Protein AF-A0A523P9P9-F1 (afdb_monomer_lite)

Foldseek 3Di:
DPDDDDPDDDDPVCVVVCCLVPCLQVVPDPQKEFADPVLLVVLLPDDPVRQQLFWGIWGQDPVQQWIWTATSNRDTFIDHVVVQDADPFDDFQRSPWYADDSRQWTHRDPDIDGSLVRCCVGPPVSVVVVVVVVVVQCAFLLNLLVVLCVVVVHDLVLQPPDDSVNSNCSNNCVDVDDPPVSQVSSCVSSVHHSVRSNVD

Structure (mmCIF, N/CA/C/O backbone):
data_AF-A0A523P9P9-F1
#
_entry.id   AF-A0A523P9P9-F1
#
loop_
_atom_site.group_PDB
_atom_site.id
_atom_site.type_symbol
_atom_site.label_atom_id
_atom_site.label_alt_id
_atom_site.label_comp_id
_atom_site.label_asym_id
_atom_site.label_entity_id
_atom_site.label_seq_id
_atom_site.pdbx_PDB_ins_code
_atom_site.Cartn_x
_atom_site.Cartn_y
_atom_site.Cartn_z
_atom_site.occupancy
_atom_site.B_iso_or_equiv
_atom_site.auth_seq_id
_atom_site.auth_comp_id
_atom_site.auth_asym_id
_atom_site.auth_atom_id
_atom_site.pdbx_PDB_model_num
ATOM 1 N N . MET A 1 1 ? 20.914 0.374 -22.377 1.00 45.56 1 MET A N 1
ATOM 2 C CA . MET A 1 1 ? 21.433 1.727 -22.081 1.00 45.56 1 MET A CA 1
ATOM 3 C C . MET A 1 1 ? 21.385 2.615 -23.321 1.00 45.56 1 MET A C 1
ATOM 5 O O . MET A 1 1 ? 22.404 2.854 -23.951 1.00 45.56 1 MET A O 1
ATOM 9 N N . GLY A 1 2 ? 20.200 3.083 -23.708 1.00 40.66 2 GLY A N 1
ATOM 10 C CA . GLY A 1 2 ? 20.058 4.107 -24.745 1.00 40.66 2 GLY A CA 1
ATOM 11 C C . GLY A 1 2 ? 19.194 5.221 -24.181 1.00 40.66 2 GLY A C 1
ATOM 12 O O . GLY A 1 2 ? 17.978 5.105 -24.239 1.00 40.66 2 GLY A O 1
ATOM 13 N N . GLY A 1 3 ? 19.800 6.229 -23.546 1.00 54.38 3 GLY A N 1
ATOM 14 C CA . GLY A 1 3 ? 19.044 7.374 -23.018 1.00 54.38 3 GLY A CA 1
ATOM 15 C C . GLY A 1 3 ? 19.618 8.073 -21.785 1.00 54.38 3 GLY A C 1
ATOM 16 O O . GLY A 1 3 ? 19.181 9.176 -21.479 1.00 54.38 3 GLY A O 1
ATOM 17 N N . LEU A 1 4 ? 20.599 7.489 -21.089 1.00 60.94 4 LEU A N 1
ATOM 18 C CA . LEU A 1 4 ? 21.290 8.183 -19.999 1.00 60.94 4 LEU A CA 1
ATOM 19 C C . LEU A 1 4 ? 22.322 9.155 -20.575 1.00 60.94 4 LEU A C 1
ATOM 21 O O . LEU A 1 4 ? 23.306 8.736 -21.184 1.00 60.94 4 LEU A O 1
ATOM 25 N N . LEU A 1 5 ? 22.083 10.453 -20.386 1.00 63.91 5 LEU A N 1
ATOM 26 C CA . LEU A 1 5 ? 23.050 11.498 -20.696 1.00 63.91 5 LEU A CA 1
ATOM 27 C C . LEU A 1 5 ? 23.945 11.714 -19.473 1.00 63.91 5 LEU A C 1
ATOM 29 O O . LEU A 1 5 ? 23.524 12.304 -18.480 1.00 63.91 5 LEU A O 1
ATOM 33 N N . LEU A 1 6 ? 25.179 11.222 -19.545 1.00 67.38 6 LEU A N 1
ATOM 34 C CA . LEU A 1 6 ? 26.210 11.540 -18.563 1.00 67.38 6 LEU A CA 1
ATOM 35 C C . LEU A 1 6 ? 26.810 12.904 -18.919 1.00 67.38 6 LEU A C 1
ATOM 37 O O . LEU A 1 6 ? 27.368 13.072 -20.002 1.00 67.38 6 LEU A O 1
ATOM 41 N N . LEU A 1 7 ? 26.672 13.881 -18.017 1.00 75.19 7 LEU A N 1
ATOM 42 C CA . LEU A 1 7 ? 27.249 15.221 -18.193 1.00 75.19 7 LEU A CA 1
ATOM 43 C C . LEU A 1 7 ? 28.783 15.201 -18.117 1.00 75.19 7 LEU A C 1
ATOM 45 O O . LEU A 1 7 ? 29.442 16.019 -18.750 1.00 75.19 7 LEU A O 1
ATOM 49 N N . GLU A 1 8 ? 29.339 14.240 -17.378 1.00 75.00 8 GLU A N 1
ATOM 50 C CA . GLU A 1 8 ? 30.772 13.991 -17.254 1.00 75.00 8 GLU A CA 1
ATOM 51 C C . GLU A 1 8 ? 31.042 12.482 -17.258 1.00 75.00 8 GLU A C 1
ATOM 53 O O . GLU A 1 8 ? 30.203 11.686 -16.830 1.00 75.00 8 GLU A O 1
ATOM 58 N N . ALA A 1 9 ? 32.225 12.079 -17.731 1.00 75.19 9 ALA A N 1
ATOM 59 C CA . ALA A 1 9 ? 32.638 10.681 -17.697 1.00 75.19 9 ALA A CA 1
ATOM 60 C C . ALA A 1 9 ? 32.771 10.198 -16.244 1.00 75.19 9 ALA A C 1
ATOM 62 O O . ALA A 1 9 ? 33.520 10.765 -15.445 1.00 75.19 9 ALA A O 1
ATOM 63 N N . THR A 1 10 ? 32.054 9.131 -15.900 1.00 74.31 10 THR A N 1
ATOM 64 C CA . THR A 1 10 ? 32.086 8.538 -14.564 1.00 74.31 10 THR A CA 1
ATOM 65 C C . THR A 1 10 ? 33.366 7.726 -14.376 1.00 74.31 10 THR A C 1
ATOM 67 O O . THR A 1 10 ? 33.881 7.087 -15.297 1.00 74.31 10 THR A O 1
ATOM 70 N N . LYS A 1 11 ? 33.921 7.736 -13.158 1.00 81.50 11 LYS A N 1
ATOM 71 C CA . LYS A 1 11 ? 35.006 6.807 -12.812 1.00 81.50 11 LYS A CA 1
ATOM 72 C C . LYS A 1 11 ? 34.443 5.379 -12.827 1.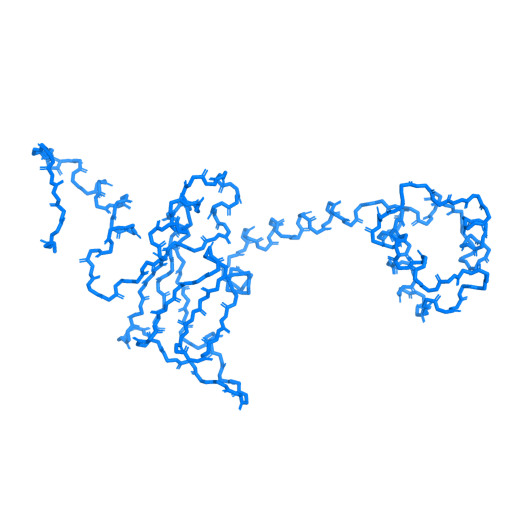00 81.50 11 LYS A C 1
ATOM 74 O O . LYS A 1 11 ? 33.364 5.181 -12.266 1.00 81.50 11 LYS A O 1
ATOM 79 N N . PRO A 1 12 ? 35.181 4.370 -13.328 1.00 78.50 12 PRO A N 1
ATOM 80 C CA . PRO A 1 12 ? 34.708 2.981 -13.346 1.00 78.50 12 PRO A CA 1
ATOM 81 C C . PRO A 1 12 ? 34.291 2.438 -11.971 1.00 78.50 12 PRO A C 1
ATOM 83 O O . PRO A 1 12 ? 33.429 1.576 -11.879 1.00 78.50 12 PRO A O 1
ATOM 86 N N . SER A 1 13 ? 34.872 2.961 -10.888 1.00 81.56 13 SER A N 1
ATOM 87 C CA . SER A 1 13 ? 34.517 2.588 -9.514 1.00 81.56 13 SER A CA 1
ATOM 88 C C . SER A 1 13 ? 33.178 3.155 -9.028 1.00 81.56 13 SER A C 1
ATOM 90 O O . SER A 1 13 ? 32.632 2.661 -8.048 1.00 81.56 13 SER A O 1
ATOM 92 N N . VAL A 1 14 ? 32.668 4.204 -9.675 1.00 79.88 14 VAL A N 1
ATOM 93 C CA . VAL A 1 14 ? 31.431 4.909 -9.301 1.00 79.88 14 VAL A CA 1
ATOM 94 C C . VAL A 1 14 ? 30.256 4.451 -10.167 1.00 79.88 14 VAL A C 1
ATOM 96 O O . VAL A 1 14 ? 29.111 4.523 -9.733 1.00 79.88 14 VAL A O 1
ATOM 99 N N . ASP A 1 15 ? 30.535 3.922 -11.358 1.00 76.50 15 ASP A N 1
ATOM 100 C CA . ASP A 1 15 ? 29.523 3.480 -12.318 1.00 76.50 15 ASP A CA 1
ATOM 101 C C . ASP A 1 15 ? 28.521 2.461 -11.730 1.00 76.50 15 ASP A C 1
ATOM 103 O O . ASP A 1 15 ? 27.320 2.718 -11.803 1.00 76.50 15 ASP A O 1
ATOM 107 N N . PRO A 1 16 ? 28.940 1.388 -11.020 1.00 78.81 16 PRO A N 1
ATOM 108 C CA . PRO A 1 16 ? 27.995 0.435 -10.425 1.00 78.81 16 PRO A CA 1
ATOM 109 C C . PRO A 1 16 ? 27.082 1.062 -9.365 1.00 78.81 16 PRO A C 1
ATOM 111 O O . PRO A 1 16 ? 25.933 0.653 -9.209 1.00 78.81 16 PRO A O 1
ATOM 114 N N . VAL A 1 17 ? 27.587 2.063 -8.636 1.00 78.56 17 VAL A N 1
ATOM 115 C CA . VAL A 1 17 ? 26.813 2.784 -7.617 1.00 78.56 17 VAL A CA 1
ATOM 116 C C . VAL A 1 17 ? 25.745 3.643 -8.285 1.00 78.56 17 VAL A C 1
ATOM 118 O O . VAL A 1 17 ? 24.603 3.653 -7.839 1.00 78.56 17 VAL A O 1
ATOM 121 N N . LEU A 1 18 ? 26.093 4.330 -9.374 1.00 73.44 18 LEU A N 1
ATOM 122 C CA . LEU A 1 18 ? 25.137 5.130 -10.135 1.00 73.44 18 LEU A CA 1
ATOM 123 C C . LEU A 1 18 ? 24.058 4.249 -10.770 1.00 73.44 18 LEU A C 1
ATOM 125 O O . LEU A 1 18 ? 22.884 4.583 -10.647 1.00 73.44 18 LEU A O 1
ATOM 129 N N . HIS A 1 19 ? 24.415 3.098 -11.346 1.00 74.06 19 HIS A N 1
ATOM 130 C CA . HIS A 1 19 ? 23.422 2.135 -11.849 1.00 74.06 19 HIS A CA 1
ATOM 131 C C . HIS A 1 19 ? 22.466 1.689 -10.743 1.00 74.06 19 HIS A C 1
ATOM 133 O O . HIS A 1 19 ? 21.254 1.783 -10.906 1.00 74.06 19 HIS A O 1
ATOM 139 N N . GLY A 1 20 ? 22.986 1.331 -9.565 1.00 69.38 20 GLY A N 1
ATOM 140 C CA . GLY A 1 20 ? 22.147 0.953 -8.424 1.00 69.38 20 GLY A CA 1
ATOM 141 C C . GLY A 1 20 ? 21.165 2.043 -7.969 1.00 69.38 20 GLY A C 1
ATOM 142 O O . GLY A 1 20 ? 20.075 1.723 -7.502 1.00 69.38 20 GLY A O 1
ATOM 143 N N . LEU A 1 21 ? 21.524 3.322 -8.118 1.00 71.00 21 LEU A N 1
ATOM 144 C CA . LEU A 1 21 ? 20.676 4.453 -7.726 1.00 71.00 21 LEU A CA 1
ATOM 145 C C . LEU A 1 21 ? 19.675 4.858 -8.813 1.00 71.00 21 LEU A C 1
ATOM 147 O O . LEU A 1 21 ? 18.549 5.240 -8.498 1.00 71.00 21 LEU A O 1
ATOM 151 N N . PHE A 1 22 ? 20.085 4.813 -10.081 1.00 73.38 22 PHE A N 1
ATOM 152 C CA . PHE A 1 22 ? 19.322 5.395 -11.183 1.00 73.38 22 PHE A CA 1
ATOM 153 C C . PHE A 1 22 ? 18.557 4.367 -12.010 1.00 73.38 22 PHE A C 1
ATOM 155 O O . PHE A 1 22 ? 17.501 4.719 -12.533 1.00 73.38 22 PHE A O 1
ATOM 162 N N . ASP A 1 23 ? 18.989 3.108 -12.089 1.00 73.25 23 ASP A N 1
ATOM 163 C CA . ASP A 1 23 ? 18.244 2.068 -12.813 1.00 73.25 23 ASP A CA 1
ATOM 164 C C . ASP A 1 23 ? 16.781 1.935 -12.355 1.00 73.25 23 ASP A C 1
ATOM 166 O O . ASP A 1 23 ? 15.907 1.851 -13.230 1.00 73.25 23 ASP A O 1
ATOM 170 N N . PRO A 1 24 ? 16.465 2.004 -11.041 1.00 69.06 24 PRO A N 1
ATOM 171 C CA . PRO A 1 24 ? 15.087 1.914 -10.556 1.00 69.06 24 PRO A CA 1
ATOM 172 C C . PRO A 1 24 ? 14.195 3.100 -10.959 1.00 69.06 24 PRO A C 1
ATOM 174 O O . PRO A 1 24 ? 12.974 2.981 -10.915 1.00 69.06 24 PRO A O 1
ATOM 177 N N . VAL A 1 25 ? 14.781 4.240 -11.345 1.00 67.50 25 VAL A N 1
ATOM 178 C CA . VAL A 1 25 ? 14.061 5.500 -11.639 1.00 67.50 25 VAL A CA 1
ATOM 179 C C . VAL A 1 25 ? 14.095 5.853 -13.120 1.00 67.50 25 VAL A C 1
ATOM 181 O O . VAL A 1 25 ? 13.176 6.467 -13.647 1.00 67.50 25 VAL A O 1
ATOM 184 N N . VAL A 1 26 ? 15.156 5.470 -13.818 1.00 68.69 26 VAL A N 1
ATOM 185 C CA . VAL A 1 26 ? 15.335 5.768 -15.239 1.00 68.69 26 VAL A CA 1
ATOM 186 C C . VAL A 1 26 ? 14.707 4.669 -16.089 1.00 68.69 26 VAL A C 1
ATOM 188 O O . VAL A 1 26 ? 14.253 4.938 -17.198 1.00 68.69 26 VAL A O 1
ATOM 191 N N . GLY A 1 27 ? 14.558 3.456 -15.547 1.00 63.06 27 GLY A N 1
ATOM 192 C CA . GLY A 1 27 ? 13.975 2.334 -16.271 1.00 63.06 27 GLY A CA 1
ATOM 193 C C . GLY A 1 27 ? 14.919 1.885 -17.379 1.00 63.06 27 GLY A C 1
ATOM 194 O O . GLY A 1 27 ? 14.652 2.077 -18.562 1.00 63.06 27 GLY A O 1
ATOM 195 N N . ALA A 1 28 ? 16.043 1.276 -16.993 1.00 63.19 28 ALA A N 1
ATOM 196 C CA . ALA A 1 28 ? 17.097 0.841 -17.917 1.00 63.19 28 ALA A CA 1
ATOM 197 C C . ALA A 1 28 ? 16.625 -0.165 -18.993 1.00 63.19 28 ALA A C 1
ATOM 199 O O . ALA A 1 28 ? 17.337 -0.413 -19.974 1.00 63.19 28 ALA A O 1
ATOM 200 N N . THR A 1 29 ? 15.420 -0.722 -18.830 1.00 67.81 29 THR A N 1
ATOM 201 C CA . THR A 1 29 ? 14.761 -1.634 -19.766 1.00 67.81 29 THR A CA 1
ATOM 202 C C . THR A 1 29 ? 13.440 -1.048 -20.266 1.00 67.81 29 THR A C 1
ATOM 204 O O . THR A 1 29 ? 12.702 -0.404 -19.527 1.00 67.81 29 THR A O 1
ATOM 207 N N . SER A 1 30 ? 13.086 -1.330 -21.522 1.00 70.56 30 SER A N 1
ATOM 208 C CA . SER A 1 30 ? 11.802 -0.918 -22.118 1.00 70.56 30 SER A CA 1
ATOM 209 C C . SER A 1 30 ? 10.571 -1.539 -21.435 1.00 70.56 30 SER A C 1
ATOM 211 O O . SER A 1 30 ? 9.444 -1.065 -21.617 1.00 70.56 30 SER A O 1
ATOM 213 N N . ALA A 1 31 ? 10.785 -2.601 -20.655 1.00 83.06 31 ALA A N 1
ATOM 214 C CA . ALA A 1 31 ? 9.770 -3.258 -19.843 1.00 83.06 31 ALA A CA 1
ATOM 215 C C . ALA A 1 31 ? 9.431 -2.476 -18.565 1.00 83.06 31 ALA A C 1
ATOM 217 O O . ALA A 1 31 ? 8.356 -2.685 -18.004 1.00 83.06 31 ALA A O 1
ATOM 218 N N . PHE A 1 32 ? 10.313 -1.575 -18.120 1.00 89.50 32 PHE A N 1
ATOM 219 C CA . PHE A 1 32 ? 10.072 -0.767 -16.936 1.00 89.50 32 PHE A CA 1
ATOM 220 C C . PHE A 1 32 ? 8.992 0.287 -17.206 1.00 89.50 32 PHE A C 1
ATOM 222 O O . PHE A 1 32 ? 8.975 0.955 -18.244 1.00 89.50 32 PHE A O 1
ATOM 229 N N . LYS A 1 33 ? 8.065 0.419 -16.264 1.00 93.38 33 LYS A N 1
ATOM 230 C CA . LYS A 1 33 ? 6.958 1.369 -16.271 1.00 93.38 33 LYS A CA 1
ATOM 231 C C . LYS A 1 33 ? 7.092 2.261 -15.053 1.00 93.38 33 LYS A C 1
ATOM 233 O O . LYS A 1 33 ? 7.209 1.771 -13.937 1.00 93.38 33 LYS A O 1
ATOM 238 N N . HIS A 1 34 ? 7.069 3.563 -15.291 1.00 92.44 34 HIS A N 1
ATOM 239 C CA . HIS A 1 34 ? 7.109 4.580 -14.247 1.00 92.44 34 HIS A CA 1
ATOM 240 C C . HIS A 1 34 ? 5.715 5.120 -13.982 1.00 92.44 34 HIS A C 1
ATOM 242 O O . HIS A 1 34 ? 4.842 5.061 -14.856 1.00 92.44 34 HIS A O 1
ATOM 248 N N . LEU A 1 35 ? 5.541 5.708 -12.803 1.00 93.94 35 LEU A N 1
ATOM 249 C CA . LEU A 1 35 ? 4.493 6.698 -12.602 1.00 93.94 35 LEU A CA 1
ATOM 250 C C . LEU A 1 35 ? 4.582 7.809 -13.663 1.00 93.94 35 LEU A C 1
ATOM 252 O O . LEU A 1 35 ? 5.677 8.126 -14.148 1.00 93.94 35 LEU A O 1
ATOM 256 N N . PRO A 1 36 ? 3.452 8.459 -13.992 1.00 91.81 36 PRO A N 1
ATOM 257 C CA . PRO A 1 36 ? 3.476 9.721 -14.715 1.00 91.81 36 PRO A CA 1
ATOM 258 C C . PRO A 1 36 ? 4.465 10.695 -14.069 1.00 91.81 36 PRO A C 1
ATOM 260 O O . PRO A 1 36 ? 4.546 10.797 -12.848 1.00 91.81 36 PRO A O 1
ATOM 263 N N . TYR A 1 37 ? 5.217 11.433 -14.887 1.00 89.25 37 TYR A N 1
ATOM 264 C CA . TYR A 1 37 ? 6.358 12.224 -14.410 1.00 89.25 37 TYR A CA 1
ATOM 265 C C . TYR A 1 37 ? 6.008 13.219 -13.293 1.00 89.25 37 TYR A C 1
ATOM 267 O O . TYR A 1 37 ? 6.799 13.430 -12.378 1.00 89.25 37 TYR A O 1
ATOM 275 N N . LYS A 1 38 ? 4.815 13.821 -13.355 1.00 89.69 38 LYS A N 1
ATOM 276 C CA . LYS A 1 38 ? 4.329 14.740 -12.322 1.00 89.69 38 LYS A CA 1
ATOM 277 C C . LYS A 1 38 ? 4.226 14.032 -10.966 1.00 89.69 38 LYS A C 1
ATOM 279 O O . LYS A 1 38 ? 4.858 14.457 -10.007 1.00 89.69 38 LYS A O 1
ATOM 284 N N . ASP A 1 39 ? 3.506 12.921 -10.937 1.00 93.31 39 ASP A N 1
ATOM 285 C CA . ASP A 1 39 ? 3.263 12.127 -9.738 1.00 93.31 39 ASP A CA 1
ATOM 286 C C . ASP A 1 39 ? 4.561 11.504 -9.209 1.00 93.31 39 ASP A C 1
ATOM 288 O O . ASP A 1 39 ? 4.799 11.479 -8.004 1.00 93.31 39 ASP A O 1
ATOM 292 N N . LEU A 1 40 ? 5.445 11.064 -10.110 1.00 92.44 40 LEU A N 1
ATOM 293 C CA . LEU A 1 40 ? 6.771 10.554 -9.764 1.00 92.44 40 LEU A CA 1
ATOM 294 C C . LEU A 1 40 ? 7.574 11.577 -8.948 1.00 92.44 40 LEU A C 1
ATOM 296 O O . LEU A 1 40 ? 8.156 11.229 -7.921 1.00 92.44 40 LEU A O 1
ATOM 300 N N . LEU A 1 41 ? 7.602 12.841 -9.384 1.00 90.81 41 LEU A N 1
ATOM 301 C CA . LEU A 1 41 ? 8.303 13.901 -8.658 1.00 90.81 41 LEU A CA 1
ATOM 302 C C . LEU A 1 41 ? 7.692 14.158 -7.280 1.00 90.81 41 LEU A C 1
ATOM 304 O O . LEU A 1 41 ? 8.438 14.392 -6.329 1.00 90.81 41 LEU A O 1
ATOM 308 N N . ASP A 1 42 ? 6.367 14.109 -7.167 1.00 92.81 42 ASP A N 1
ATOM 309 C CA . ASP A 1 42 ? 5.670 14.320 -5.897 1.00 92.81 42 ASP A CA 1
ATOM 310 C C . ASP A 1 42 ? 5.991 13.198 -4.897 1.00 92.81 42 ASP A C 1
ATOM 312 O O . ASP A 1 42 ? 6.310 13.465 -3.734 1.00 92.81 42 ASP A O 1
ATOM 316 N N . VAL A 1 43 ? 6.024 11.944 -5.360 1.00 93.81 43 VAL A N 1
ATOM 317 C CA . VAL A 1 43 ? 6.424 10.795 -4.533 1.00 93.81 43 VAL A CA 1
ATOM 318 C C . VAL A 1 43 ? 7.887 10.904 -4.097 1.00 93.81 43 VAL A C 1
ATOM 320 O O . VAL A 1 43 ? 8.179 10.758 -2.912 1.00 93.81 43 VAL A O 1
ATOM 323 N N . LEU A 1 44 ? 8.812 11.214 -5.012 1.00 90.75 44 LEU A N 1
ATOM 324 C CA . LEU A 1 44 ? 10.246 11.316 -4.696 1.00 90.75 44 LEU A CA 1
ATOM 325 C C . LEU A 1 44 ? 10.584 12.486 -3.759 1.00 90.75 44 LEU A C 1
ATOM 327 O O . LEU A 1 44 ? 11.590 12.443 -3.054 1.00 90.75 44 LEU A O 1
ATOM 331 N N . ARG A 1 45 ? 9.767 13.544 -3.755 1.00 92.25 45 ARG A N 1
ATOM 332 C CA . ARG A 1 45 ? 9.916 14.700 -2.853 1.00 92.25 45 ARG A CA 1
ATOM 333 C C . ARG A 1 45 ? 9.223 14.514 -1.509 1.00 92.25 45 ARG A C 1
ATOM 335 O O . ARG A 1 45 ? 9.420 15.336 -0.613 1.00 92.25 45 ARG A O 1
ATOM 342 N N . SER A 1 46 ? 8.396 13.483 -1.377 1.00 93.06 46 SER A N 1
ATOM 343 C CA . SER A 1 46 ? 7.699 13.202 -0.131 1.00 93.06 46 SER A CA 1
ATOM 344 C C . SER A 1 46 ? 8.689 12.798 0.969 1.00 93.06 46 SER A C 1
ATOM 346 O O . SER A 1 46 ? 9.761 12.260 0.677 1.00 93.06 46 SER A O 1
ATOM 348 N N . PRO A 1 47 ? 8.348 13.025 2.249 1.00 94.69 47 PRO A N 1
ATOM 349 C CA . PRO A 1 47 ? 9.128 12.517 3.370 1.00 94.69 47 PRO A CA 1
ATOM 350 C C . PRO A 1 47 ? 9.431 11.020 3.222 1.00 94.69 47 PRO A C 1
ATOM 352 O O . PRO A 1 47 ? 8.582 10.254 2.763 1.00 94.69 47 PRO A O 1
ATOM 355 N N . ALA A 1 48 ? 10.636 10.593 3.609 1.00 89.12 48 ALA A N 1
ATOM 356 C CA . ALA A 1 48 ? 11.112 9.226 3.369 1.00 89.12 48 ALA A CA 1
ATOM 357 C C . ALA A 1 48 ? 10.195 8.145 3.971 1.00 89.12 48 ALA A C 1
ATOM 359 O O . ALA A 1 48 ? 10.067 7.055 3.414 1.00 89.12 48 ALA A O 1
ATOM 360 N N . ASP A 1 49 ? 9.540 8.456 5.090 1.00 89.75 49 ASP A N 1
ATOM 361 C CA . ASP A 1 49 ? 8.597 7.576 5.772 1.00 89.75 49 ASP A CA 1
ATOM 362 C C . ASP A 1 49 ? 7.283 7.371 5.004 1.00 89.75 49 ASP A C 1
ATOM 364 O O . ASP A 1 49 ? 6.669 6.312 5.131 1.00 89.75 49 ASP A O 1
ATOM 368 N N . THR A 1 50 ? 6.896 8.358 4.196 1.00 91.94 50 THR A N 1
ATOM 369 C CA . THR A 1 50 ? 5.752 8.323 3.281 1.00 91.94 50 THR A CA 1
ATOM 370 C C . THR A 1 50 ? 6.154 7.708 1.942 1.00 91.94 50 THR A C 1
ATOM 372 O O . THR A 1 50 ? 5.480 6.813 1.443 1.00 91.94 50 THR A O 1
ATOM 375 N N . ALA A 1 51 ? 7.293 8.124 1.381 1.00 94.31 51 ALA A N 1
ATOM 376 C CA . ALA A 1 51 ? 7.773 7.666 0.079 1.00 94.31 51 ALA A CA 1
ATOM 377 C C . ALA A 1 51 ? 8.041 6.150 0.039 1.00 94.31 51 ALA A C 1
ATOM 379 O O . ALA A 1 51 ? 7.795 5.506 -0.977 1.00 94.31 51 ALA A O 1
ATOM 380 N N . GLN A 1 52 ? 8.497 5.549 1.144 1.00 95.25 52 GLN A N 1
ATOM 381 C CA . GLN A 1 52 ? 8.697 4.093 1.245 1.00 95.25 52 GLN A CA 1
ATOM 382 C C . GLN A 1 52 ? 7.403 3.265 1.129 1.00 95.25 52 GLN A C 1
ATOM 384 O O . GLN A 1 52 ? 7.479 2.059 0.892 1.00 95.25 52 GLN A O 1
ATOM 389 N N . ASP A 1 53 ? 6.242 3.901 1.310 1.00 96.06 53 ASP A N 1
ATOM 390 C CA . ASP A 1 53 ? 4.919 3.273 1.265 1.00 96.06 53 ASP A CA 1
ATOM 391 C C . ASP A 1 53 ? 4.191 3.558 -0.074 1.00 96.06 53 ASP A C 1
ATOM 393 O O . ASP A 1 53 ? 3.033 3.182 -0.245 1.00 96.06 53 ASP A O 1
ATOM 397 N N . LEU A 1 54 ? 4.866 4.205 -1.035 1.00 96.88 54 LEU A N 1
ATOM 398 C CA . LEU A 1 54 ? 4.359 4.547 -2.370 1.00 96.88 54 LEU A CA 1
ATOM 399 C C . LEU A 1 54 ? 5.241 3.912 -3.449 1.00 96.88 54 LEU A C 1
ATOM 401 O O . LEU A 1 54 ? 6.449 3.776 -3.256 1.00 96.88 54 LEU A O 1
ATOM 405 N N . LEU A 1 55 ? 4.663 3.535 -4.590 1.00 96.94 55 LEU A N 1
ATOM 406 C CA . LEU A 1 55 ? 5.406 2.972 -5.724 1.00 96.94 55 LEU A CA 1
ATOM 407 C C . LEU A 1 55 ? 5.736 4.044 -6.758 1.00 96.94 55 LEU A C 1
ATOM 409 O O . LEU A 1 55 ? 4.868 4.809 -7.149 1.00 96.94 55 LEU A O 1
ATOM 413 N N . VAL A 1 56 ? 6.973 4.065 -7.246 1.00 95.50 56 VAL A N 1
ATOM 414 C CA . VAL A 1 56 ? 7.416 4.970 -8.322 1.00 95.50 56 VAL A CA 1
ATOM 415 C C . VAL A 1 56 ? 7.460 4.297 -9.685 1.00 95.50 56 VAL A C 1
ATOM 417 O O . VAL A 1 56 ? 7.416 4.973 -10.713 1.00 95.50 56 VAL A O 1
ATOM 420 N N . GLY A 1 57 ? 7.502 2.968 -9.704 1.00 94.94 57 GLY A N 1
ATOM 421 C CA . GLY A 1 57 ? 7.479 2.197 -10.931 1.00 94.94 57 GLY A CA 1
ATOM 422 C C . GLY A 1 57 ? 7.780 0.722 -10.713 1.00 94.94 57 GLY A C 1
ATOM 423 O O . GLY A 1 57 ? 7.759 0.219 -9.589 1.00 94.94 57 GLY A O 1
ATOM 424 N N . GLY A 1 58 ? 8.052 0.021 -11.806 1.00 95.00 58 GLY A N 1
ATOM 425 C CA . GLY A 1 58 ? 8.399 -1.390 -11.790 1.00 95.00 58 GLY A CA 1
ATOM 426 C C . GLY A 1 58 ? 8.389 -2.034 -13.169 1.00 95.00 58 GLY A C 1
ATOM 427 O O . GLY A 1 58 ? 8.103 -1.394 -14.179 1.00 95.00 58 GLY A O 1
ATOM 428 N N . SER A 1 59 ? 8.668 -3.329 -13.219 1.00 94.38 59 SER A N 1
ATOM 429 C CA . SER A 1 59 ? 8.608 -4.142 -14.431 1.00 94.38 59 SER A CA 1
ATOM 430 C C . SER A 1 59 ? 7.913 -5.474 -14.164 1.00 94.38 59 SER A C 1
ATOM 432 O O . SER A 1 59 ? 7.865 -5.964 -13.037 1.00 94.38 59 SER A O 1
ATOM 434 N N . ALA A 1 60 ? 7.360 -6.058 -15.225 1.00 94.94 60 ALA A N 1
ATOM 435 C CA . ALA A 1 60 ? 6.859 -7.423 -15.215 1.00 94.94 60 ALA A CA 1
ATOM 436 C C . ALA A 1 60 ? 7.850 -8.322 -15.952 1.00 94.94 60 ALA A C 1
ATOM 438 O O . ALA A 1 60 ? 8.063 -8.143 -17.153 1.00 94.94 60 ALA A O 1
ATOM 439 N N . ASP A 1 61 ? 8.428 -9.279 -15.237 1.00 93.12 61 ASP A N 1
ATOM 440 C CA . ASP A 1 61 ? 9.201 -10.363 -15.820 1.00 93.12 61 ASP A CA 1
ATOM 441 C C . ASP A 1 61 ? 8.271 -11.557 -16.047 1.00 93.12 61 ASP A C 1
ATOM 443 O O . ASP A 1 61 ? 7.765 -12.179 -15.114 1.00 93.12 61 ASP A O 1
ATOM 447 N N . LEU A 1 62 ? 7.989 -11.826 -17.319 1.00 93.19 62 LEU A N 1
ATOM 448 C CA . LEU A 1 62 ? 7.069 -12.884 -17.723 1.00 93.19 62 LEU A CA 1
ATOM 449 C C . LEU A 1 62 ? 7.725 -14.263 -17.701 1.00 93.19 62 LEU A C 1
ATOM 451 O O . LEU A 1 62 ? 6.996 -15.248 -17.671 1.00 93.19 62 LEU A O 1
ATOM 455 N N . ASP A 1 63 ? 9.057 -14.327 -17.738 1.00 92.50 63 ASP A N 1
ATOM 456 C CA . ASP A 1 63 ? 9.789 -15.593 -17.758 1.00 92.50 63 ASP A CA 1
ATOM 457 C C . ASP A 1 63 ? 9.908 -16.155 -16.338 1.00 92.50 63 ASP A C 1
ATOM 459 O O . ASP A 1 63 ? 9.767 -17.359 -16.131 1.00 92.50 63 ASP A O 1
ATOM 463 N N . SER A 1 64 ? 10.122 -15.279 -15.351 1.00 93.50 64 SER A N 1
ATOM 464 C CA . SER A 1 64 ? 10.156 -15.649 -13.929 1.00 93.50 64 SER A CA 1
ATOM 465 C C . SER A 1 64 ? 8.816 -15.494 -13.199 1.00 93.50 64 SER A C 1
ATOM 467 O O . SER A 1 64 ? 8.723 -15.847 -12.026 1.00 93.50 64 SER A O 1
ATOM 469 N N . GLU A 1 65 ? 7.781 -14.993 -13.882 1.00 96.94 65 GLU A N 1
ATOM 470 C CA . GLU A 1 65 ? 6.447 -14.713 -13.329 1.00 96.94 65 GLU A CA 1
ATOM 471 C C . GLU A 1 65 ? 6.475 -13.798 -12.088 1.00 96.94 65 GLU A C 1
ATOM 473 O O . GLU A 1 65 ? 5.770 -14.012 -11.092 1.00 96.94 65 GLU A O 1
ATOM 478 N N . LEU A 1 66 ? 7.295 -12.745 -12.155 1.00 95.94 66 LEU A N 1
ATOM 479 C CA . LEU A 1 66 ? 7.509 -11.788 -11.069 1.00 95.94 66 LEU A CA 1
ATOM 480 C C . LEU A 1 66 ? 7.226 -10.354 -11.516 1.00 95.94 66 LEU A C 1
ATOM 482 O O . LEU A 1 66 ? 7.631 -9.901 -12.587 1.00 95.94 66 LEU A O 1
ATOM 486 N N . LEU A 1 67 ? 6.557 -9.599 -10.650 1.00 96.31 67 LEU A N 1
ATOM 487 C CA . LEU A 1 67 ? 6.572 -8.144 -10.690 1.00 96.31 67 LEU A CA 1
ATOM 488 C C . LEU A 1 67 ? 7.715 -7.639 -9.818 1.00 96.31 67 LEU A C 1
ATOM 490 O O . LEU A 1 67 ? 7.788 -7.948 -8.629 1.00 96.31 67 LEU A O 1
ATOM 494 N N . VAL A 1 68 ? 8.578 -6.822 -10.404 1.00 94.44 68 VAL A N 1
ATOM 495 C CA . VAL A 1 68 ? 9.607 -6.069 -9.693 1.00 94.44 68 VAL A CA 1
ATOM 496 C C . VAL A 1 68 ? 9.064 -4.663 -9.494 1.00 94.44 68 VAL A C 1
ATOM 498 O O . VAL A 1 68 ? 8.889 -3.930 -10.461 1.00 94.44 68 VAL A O 1
ATOM 501 N N . LEU A 1 69 ? 8.758 -4.294 -8.257 1.00 95.50 69 LEU A N 1
ATOM 502 C CA . LEU A 1 69 ? 8.150 -3.016 -7.893 1.00 95.50 69 LEU A CA 1
ATOM 503 C C . LEU A 1 69 ? 9.168 -2.156 -7.149 1.00 95.50 69 LEU A C 1
ATOM 505 O O . LEU A 1 69 ? 9.894 -2.659 -6.296 1.00 95.50 69 LEU A O 1
ATOM 509 N N . VAL A 1 70 ? 9.212 -0.864 -7.450 1.00 94.69 70 VAL A N 1
ATOM 510 C CA . VAL A 1 70 ? 10.146 0.092 -6.850 1.00 94.69 70 VAL A CA 1
ATOM 511 C C . VAL A 1 70 ? 9.358 1.094 -6.018 1.00 94.69 70 VAL A C 1
ATOM 513 O O . VAL A 1 70 ? 8.466 1.773 -6.530 1.00 94.69 70 VAL A O 1
ATOM 516 N N . CYS A 1 71 ? 9.685 1.185 -4.731 1.00 95.31 71 CYS A N 1
ATOM 517 C CA . CYS A 1 71 ? 9.120 2.164 -3.805 1.00 95.31 71 CYS A CA 1
ATOM 518 C C . CYS A 1 71 ? 9.758 3.552 -3.988 1.00 95.31 71 CYS A C 1
ATOM 520 O O . CYS A 1 71 ? 10.856 3.676 -4.523 1.00 95.31 71 CYS A O 1
ATOM 522 N N . GLY A 1 72 ? 9.124 4.607 -3.475 1.00 93.94 72 GLY A N 1
ATOM 523 C CA . GLY A 1 72 ? 9.640 5.980 -3.542 1.00 93.94 72 GLY A CA 1
ATOM 524 C C . GLY A 1 72 ? 10.959 6.209 -2.805 1.00 93.94 72 GLY A C 1
ATOM 525 O O . GLY A 1 72 ? 11.692 7.134 -3.137 1.00 93.94 72 GLY A O 1
ATOM 526 N N . ASN A 1 73 ? 11.320 5.331 -1.867 1.00 91.12 73 ASN A N 1
ATOM 527 C CA . ASN A 1 73 ? 12.654 5.296 -1.258 1.00 91.12 73 ASN A CA 1
ATOM 528 C C . ASN A 1 73 ? 13.669 4.442 -2.049 1.00 91.12 73 ASN A C 1
ATOM 530 O O . ASN A 1 73 ? 14.716 4.088 -1.512 1.00 91.12 73 ASN A O 1
ATOM 534 N N . LEU A 1 74 ? 13.342 4.077 -3.292 1.00 90.12 74 LEU A N 1
ATOM 535 C CA . LEU A 1 74 ? 14.129 3.256 -4.219 1.00 90.12 74 LEU A CA 1
ATOM 536 C C . LEU A 1 74 ? 14.346 1.802 -3.786 1.00 90.12 74 LEU A C 1
ATOM 538 O O . LEU A 1 74 ? 15.081 1.062 -4.439 1.00 90.12 74 LEU A O 1
ATOM 542 N N . ARG A 1 75 ? 13.688 1.352 -2.714 1.00 90.75 75 ARG A N 1
ATOM 543 C CA . ARG A 1 75 ? 13.687 -0.062 -2.345 1.00 90.75 75 ARG A CA 1
ATOM 544 C C . ARG A 1 75 ? 12.872 -0.861 -3.358 1.00 90.75 75 ARG A C 1
ATOM 546 O O . ARG A 1 75 ? 11.744 -0.494 -3.679 1.00 90.75 75 ARG A O 1
ATOM 553 N N . THR A 1 76 ? 13.412 -2.002 -3.764 1.00 91.81 76 THR A N 1
ATOM 554 C CA . THR A 1 76 ? 12.731 -2.951 -4.644 1.00 91.81 76 THR A CA 1
ATOM 555 C C . THR A 1 76 ? 12.001 -4.030 -3.848 1.00 91.81 76 THR A C 1
ATOM 557 O O . THR A 1 76 ? 12.530 -4.559 -2.870 1.00 91.81 76 THR A O 1
ATOM 560 N N . ILE A 1 77 ? 10.796 -4.380 -4.288 1.00 94.44 77 ILE A N 1
ATOM 561 C CA . ILE A 1 77 ? 9.971 -5.469 -3.761 1.00 94.44 77 ILE A CA 1
ATOM 562 C C . ILE A 1 77 ? 9.595 -6.381 -4.924 1.00 94.44 77 ILE A C 1
ATOM 564 O O . ILE A 1 77 ? 9.263 -5.910 -6.009 1.00 94.44 77 ILE A O 1
ATOM 568 N N . MET A 1 78 ? 9.646 -7.691 -4.699 1.00 95.25 78 MET A N 1
ATOM 569 C CA . MET A 1 78 ? 9.299 -8.691 -5.706 1.00 95.25 78 MET A CA 1
ATOM 570 C C . MET A 1 78 ? 7.966 -9.339 -5.340 1.00 95.25 78 MET A C 1
ATOM 572 O O . MET A 1 78 ? 7.826 -9.873 -4.241 1.00 95.25 78 MET A O 1
ATOM 576 N N . ALA A 1 79 ? 6.999 -9.288 -6.253 1.00 96.88 79 ALA A N 1
ATOM 577 C CA . ALA A 1 79 ? 5.669 -9.860 -6.076 1.00 96.88 79 ALA A CA 1
ATOM 578 C C . ALA A 1 79 ? 5.432 -10.974 -7.111 1.00 96.88 79 ALA A C 1
ATOM 580 O O . ALA A 1 79 ? 5.476 -10.692 -8.310 1.00 96.88 79 ALA A O 1
ATOM 581 N N . PRO A 1 80 ? 5.171 -12.226 -6.699 1.00 97.81 80 PRO A N 1
ATOM 582 C CA . PRO A 1 80 ? 4.844 -13.295 -7.640 1.00 97.81 80 PRO A CA 1
ATOM 583 C C . PRO A 1 80 ? 3.495 -13.039 -8.313 1.00 97.81 80 PRO A C 1
ATOM 585 O O . PRO A 1 80 ? 2.564 -12.533 -7.685 1.00 97.81 80 PRO A O 1
ATOM 588 N N . PHE A 1 81 ? 3.353 -13.429 -9.582 1.00 97.50 81 PHE A N 1
ATOM 589 C CA . PHE A 1 81 ? 2.089 -13.283 -10.318 1.00 97.50 81 PHE A CA 1
ATOM 590 C C . PHE A 1 81 ? 0.924 -13.992 -9.624 1.00 97.50 81 PHE A C 1
ATOM 592 O O . PHE A 1 81 ? -0.201 -13.496 -9.657 1.00 97.50 81 PHE A O 1
ATOM 599 N N . SER A 1 82 ? 1.200 -15.101 -8.933 1.00 96.62 82 SER A N 1
ATOM 600 C CA . SER A 1 82 ? 0.215 -15.865 -8.163 1.00 96.62 82 SER A CA 1
ATOM 601 C C . SER A 1 82 ? -0.454 -15.071 -7.038 1.00 96.62 82 SER A C 1
ATOM 603 O O . SER A 1 82 ? -1.521 -15.465 -6.585 1.00 96.62 82 SER A O 1
ATOM 605 N N . MET A 1 83 ? 0.140 -13.960 -6.589 1.00 96.62 83 MET A N 1
ATOM 606 C CA . MET A 1 83 ? -0.465 -13.061 -5.602 1.00 96.62 83 MET A CA 1
ATOM 607 C C . MET A 1 83 ? -1.679 -12.299 -6.163 1.00 96.62 83 MET A C 1
ATOM 609 O O . MET A 1 83 ? -2.531 -11.828 -5.412 1.00 96.62 83 MET A O 1
ATOM 613 N N . PHE A 1 84 ? -1.762 -12.152 -7.486 1.00 96.56 84 PHE A N 1
ATOM 614 C CA . PHE A 1 84 ? -2.814 -11.396 -8.154 1.00 96.56 84 PHE A CA 1
ATOM 615 C C . PHE A 1 84 ? -3.877 -12.363 -8.676 1.00 96.56 84 PHE A C 1
ATOM 617 O O . PHE A 1 84 ? -3.801 -12.869 -9.795 1.00 96.56 84 PHE A O 1
ATOM 624 N N . GLU A 1 85 ? -4.881 -12.644 -7.852 1.00 93.88 85 GLU A N 1
ATOM 625 C CA . GLU A 1 85 ? -5.955 -13.565 -8.217 1.00 93.88 85 GLU A CA 1
ATOM 626 C C . GLU A 1 85 ? -7.002 -12.901 -9.119 1.00 93.88 85 GLU A C 1
ATOM 628 O O . GLU A 1 85 ? -7.404 -11.755 -8.928 1.00 93.88 85 GLU A O 1
ATOM 633 N N . ALA A 1 86 ? -7.499 -13.640 -10.112 1.00 92.94 86 ALA A N 1
ATOM 634 C CA . ALA A 1 86 ? -8.598 -13.168 -10.943 1.00 92.94 86 ALA A CA 1
ATOM 635 C C . ALA A 1 86 ? -9.867 -12.928 -10.108 1.00 92.94 86 ALA A C 1
ATOM 637 O O . ALA A 1 86 ? -10.291 -13.780 -9.330 1.00 92.94 86 ALA A O 1
ATOM 638 N N . THR A 1 87 ? -10.539 -11.804 -10.348 1.00 90.44 87 THR A N 1
ATOM 639 C CA . THR A 1 87 ? -11.848 -11.508 -9.756 1.00 90.44 87 THR A CA 1
ATOM 640 C C . THR A 1 87 ? -12.971 -11.791 -10.755 1.00 90.44 87 THR A C 1
ATOM 642 O O . THR A 1 87 ? -12.741 -12.068 -11.934 1.00 90.44 87 THR A O 1
ATOM 645 N N . LYS A 1 88 ? -14.228 -11.670 -10.305 1.00 88.69 88 LYS A N 1
ATOM 646 C CA . LYS A 1 88 ? -15.406 -11.769 -11.188 1.00 88.69 88 LYS A CA 1
ATOM 647 C C . LYS A 1 88 ? -15.416 -10.715 -12.302 1.00 88.69 88 LYS A C 1
ATOM 649 O O . LYS A 1 88 ? -16.058 -10.932 -13.324 1.00 88.69 88 LYS A O 1
ATOM 654 N N . HIS A 1 89 ? -14.737 -9.587 -12.097 1.00 88.81 89 HIS A N 1
ATOM 655 C CA . HIS A 1 89 ? -14.801 -8.421 -12.980 1.00 88.81 89 HIS A CA 1
ATOM 656 C C . HIS A 1 89 ? -13.503 -8.172 -13.754 1.00 88.81 89 HIS A C 1
ATOM 658 O O . HIS A 1 89 ? -13.540 -7.516 -14.792 1.00 88.81 89 HIS A O 1
ATOM 664 N N . ALA A 1 90 ? -12.364 -8.694 -13.289 1.00 94.75 90 ALA A N 1
ATOM 665 C CA . ALA A 1 90 ? -11.071 -8.430 -13.905 1.00 94.75 90 ALA A CA 1
ATOM 666 C C . ALA A 1 90 ? -10.089 -9.595 -13.743 1.00 94.75 90 ALA A C 1
ATOM 668 O O . ALA A 1 90 ? -10.061 -10.275 -12.719 1.00 94.75 90 ALA A O 1
ATOM 669 N N . ARG A 1 91 ? -9.234 -9.778 -14.752 1.00 96.56 91 ARG A N 1
ATOM 670 C CA . ARG A 1 91 ? -8.082 -10.687 -14.715 1.00 96.56 91 ARG A CA 1
ATOM 671 C C . ARG A 1 91 ? -6.796 -9.875 -14.867 1.00 96.56 91 ARG A C 1
ATOM 673 O O . ARG A 1 91 ? -6.779 -8.982 -15.720 1.00 96.56 91 ARG A O 1
ATOM 680 N N . PRO A 1 92 ? -5.736 -10.171 -14.099 1.00 97.31 92 PRO A N 1
ATOM 681 C CA . PRO A 1 92 ? -4.477 -9.454 -14.228 1.00 97.31 92 PRO A CA 1
ATOM 682 C C . PRO A 1 92 ? -3.838 -9.718 -15.590 1.00 97.31 92 PRO A C 1
ATOM 684 O O . PRO A 1 92 ? -3.713 -10.852 -16.048 1.00 97.31 92 PRO A O 1
ATOM 687 N N . CYS A 1 93 ? -3.424 -8.641 -16.249 1.00 97.25 93 CYS A N 1
ATOM 688 C CA . CYS A 1 93 ? -2.639 -8.677 -17.471 1.00 97.25 93 CYS A CA 1
ATOM 689 C C . CYS A 1 93 ? -1.293 -7.995 -17.214 1.00 97.25 93 CYS A C 1
ATOM 691 O O . CYS A 1 93 ? -1.159 -6.784 -17.379 1.00 97.25 93 CYS A O 1
ATOM 693 N N . PHE A 1 94 ? -0.283 -8.780 -16.836 1.00 96.44 94 PHE A N 1
ATOM 694 C CA . PHE A 1 94 ? 1.038 -8.274 -16.433 1.00 96.44 94 PHE A CA 1
ATOM 695 C C . PHE A 1 94 ? 1.792 -7.533 -17.547 1.00 96.44 94 PHE A C 1
ATOM 697 O O . PHE A 1 94 ? 2.557 -6.613 -17.283 1.00 96.44 94 PHE A O 1
ATOM 704 N N . ARG A 1 95 ? 1.495 -7.840 -18.818 1.00 95.69 95 ARG A N 1
ATOM 705 C CA . ARG A 1 95 ? 2.003 -7.083 -19.981 1.00 95.69 95 ARG A CA 1
ATOM 706 C C . ARG A 1 95 ? 1.515 -5.631 -20.025 1.00 95.69 95 ARG A C 1
ATOM 708 O O . ARG A 1 95 ? 2.104 -4.813 -20.725 1.00 95.69 95 ARG A O 1
ATOM 715 N N . LYS A 1 96 ? 0.422 -5.323 -19.323 1.00 96.25 96 LYS A N 1
ATOM 716 C CA . LYS A 1 96 ? -0.206 -3.999 -19.240 1.00 96.25 96 LYS A CA 1
ATOM 717 C C . LYS A 1 96 ? 0.008 -3.370 -17.859 1.00 96.25 96 LYS A C 1
ATOM 719 O O . LYS A 1 96 ? -0.912 -2.748 -17.332 1.00 96.25 96 LYS A O 1
ATOM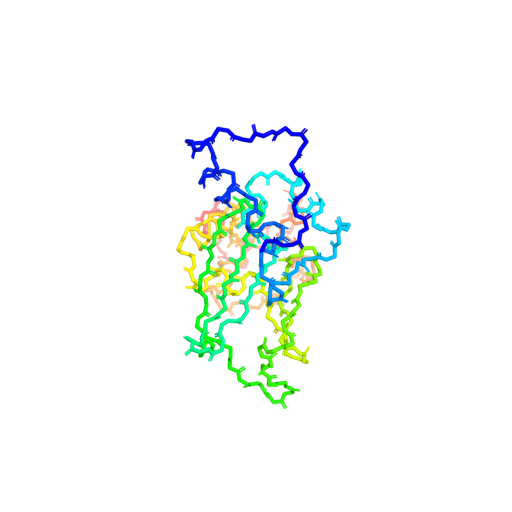 724 N N . LEU A 1 97 ? 1.194 -3.572 -17.281 1.00 96.88 97 LEU A N 1
ATOM 725 C CA . LEU A 1 97 ? 1.605 -2.915 -16.045 1.00 96.88 97 LEU A CA 1
ATOM 726 C C . LEU A 1 97 ? 1.564 -1.389 -16.212 1.00 96.88 97 LEU A C 1
ATOM 728 O O . LEU A 1 97 ? 2.093 -0.850 -17.187 1.00 96.88 97 LEU A O 1
ATOM 732 N N . ALA A 1 98 ? 0.951 -0.711 -15.252 1.00 97.06 98 ALA A N 1
ATOM 733 C CA . ALA A 1 98 ? 0.977 0.735 -15.101 1.00 97.06 98 ALA A CA 1
ATOM 734 C C . ALA A 1 98 ? 0.811 1.114 -13.623 1.00 97.06 98 ALA A C 1
ATOM 736 O O . ALA A 1 98 ? 0.354 0.307 -12.811 1.00 97.06 98 ALA A O 1
ATOM 737 N N . PHE A 1 99 ? 1.171 2.350 -13.300 1.00 96.62 99 PHE A N 1
ATOM 738 C CA . PHE A 1 99 ? 1.077 2.924 -11.962 1.00 96.62 99 PHE A CA 1
ATOM 739 C C . PHE A 1 99 ? 0.243 4.197 -12.032 1.00 96.62 99 PHE A C 1
ATOM 741 O O . PHE A 1 99 ? 0.351 4.941 -13.009 1.00 96.62 99 PHE A O 1
ATOM 748 N N . ASP A 1 100 ? -0.583 4.423 -11.018 1.00 94.38 100 ASP A N 1
ATOM 749 C CA . ASP A 1 100 ? -1.499 5.561 -10.947 1.00 94.38 100 ASP A CA 1
ATOM 750 C C . ASP A 1 100 ? -1.672 6.019 -9.488 1.00 94.38 100 ASP A C 1
ATOM 752 O O . ASP A 1 100 ? -1.070 5.447 -8.569 1.00 94.38 100 ASP A O 1
ATOM 756 N N . ASP A 1 101 ? -2.487 7.051 -9.277 1.00 94.06 101 ASP A N 1
ATOM 757 C CA . ASP A 1 101 ? -2.861 7.574 -7.958 1.00 94.06 101 ASP A CA 1
ATOM 758 C C . ASP A 1 101 ? -1.645 7.895 -7.073 1.00 94.06 101 ASP A C 1
ATOM 760 O O . ASP A 1 101 ? -1.586 7.517 -5.902 1.00 94.06 101 ASP A O 1
ATOM 764 N N . HIS A 1 102 ? -0.638 8.573 -7.636 1.00 95.25 102 HIS A N 1
ATOM 765 C CA . HIS A 1 102 ? 0.598 8.925 -6.919 1.00 95.25 102 HIS A CA 1
ATOM 766 C C . HIS A 1 102 ? 1.293 7.707 -6.284 1.00 95.25 102 HIS A C 1
ATOM 768 O O . HIS A 1 102 ? 1.831 7.773 -5.179 1.00 95.25 102 HIS A O 1
ATOM 774 N N . GLY A 1 103 ? 1.255 6.568 -6.977 1.00 95.69 103 GLY A N 1
ATOM 775 C CA . GLY A 1 103 ? 1.933 5.349 -6.545 1.00 95.69 103 GLY A CA 1
ATOM 776 C C . GLY A 1 103 ? 1.135 4.509 -5.562 1.00 95.69 103 GLY A C 1
ATOM 777 O O . GLY A 1 103 ? 1.696 3.586 -4.966 1.00 95.69 103 GLY A O 1
ATOM 778 N N . GLN A 1 104 ? -0.152 4.809 -5.373 1.00 97.12 104 GLN A N 1
ATOM 779 C CA . GLN A 1 104 ? -1.054 4.023 -4.530 1.00 97.12 104 GLN A CA 1
ATOM 780 C C . GLN A 1 104 ? -1.736 2.880 -5.281 1.00 97.12 104 GLN A C 1
ATOM 782 O O . GLN A 1 104 ? -2.225 1.949 -4.636 1.00 97.12 104 GLN A O 1
ATOM 787 N N . THR A 1 105 ? -1.741 2.921 -6.614 1.00 97.44 105 THR A N 1
ATOM 788 C CA . THR A 1 105 ? -2.451 1.944 -7.442 1.00 97.44 105 THR A CA 1
ATOM 789 C C . THR A 1 105 ? -1.514 1.308 -8.465 1.00 97.44 105 THR A C 1
ATOM 791 O O . THR A 1 105 ? -0.832 1.992 -9.230 1.00 97.44 105 THR A O 1
ATOM 794 N N . VAL A 1 106 ? -1.523 -0.027 -8.509 1.00 97.62 106 VAL A N 1
ATOM 795 C CA . VAL A 1 106 ? -0.893 -0.844 -9.553 1.00 97.62 106 VAL A CA 1
ATOM 796 C C . VAL A 1 106 ? -1.980 -1.380 -10.473 1.00 97.62 106 VAL A C 1
ATOM 798 O O . VAL A 1 106 ? -2.886 -2.097 -10.044 1.00 97.62 106 VAL A O 1
ATOM 801 N N . ARG A 1 107 ? -1.871 -1.065 -11.763 1.00 97.62 107 ARG A N 1
ATOM 802 C CA . ARG A 1 107 ? -2.799 -1.514 -12.801 1.00 97.62 107 ARG A CA 1
ATOM 803 C C . ARG A 1 107 ? -2.157 -2.611 -13.634 1.00 97.62 107 ARG A C 1
ATOM 805 O O . ARG A 1 107 ? -1.063 -2.444 -14.162 1.00 97.62 107 ARG A O 1
ATOM 812 N N . LEU A 1 108 ? -2.866 -3.722 -13.793 1.00 97.12 108 LEU A N 1
ATOM 813 C CA . LEU A 1 108 ? -2.485 -4.865 -14.624 1.00 97.12 108 LEU A CA 1
ATOM 814 C C . LEU A 1 108 ? -3.553 -5.040 -15.711 1.00 97.12 108 LEU A C 1
ATOM 816 O O . LEU A 1 108 ? -4.340 -5.990 -15.705 1.00 97.12 108 LEU A O 1
ATOM 820 N N . GLY A 1 109 ? -3.642 -4.071 -16.626 1.00 95.94 109 GLY A N 1
ATOM 821 C CA . GLY A 1 109 ? -4.764 -3.948 -17.559 1.00 95.94 109 GLY A CA 1
ATOM 822 C C . GLY A 1 109 ? -6.026 -3.403 -16.880 1.00 95.94 109 GLY A C 1
ATOM 823 O O . GLY A 1 109 ? -6.032 -2.267 -16.417 1.00 95.94 109 GLY A O 1
ATOM 824 N N . SER A 1 110 ? -7.109 -4.189 -16.862 1.00 95.00 110 SER A N 1
ATOM 825 C CA . SER A 1 110 ? -8.364 -3.826 -16.175 1.00 95.00 110 SER A CA 1
ATOM 826 C C . SER A 1 110 ? -8.407 -4.273 -14.711 1.00 95.00 110 SER A C 1
ATOM 828 O O . SER A 1 110 ? -9.400 -4.042 -14.032 1.00 95.00 110 SER A O 1
ATOM 830 N N . TYR A 1 111 ? -7.375 -4.981 -14.255 1.00 97.25 111 TYR A N 1
ATOM 831 C CA . TYR A 1 111 ? -7.210 -5.382 -12.866 1.00 97.25 111 TYR A CA 1
ATOM 832 C C . TYR A 1 111 ? -6.441 -4.299 -12.112 1.00 97.25 111 TYR A C 1
ATOM 834 O O . TYR A 1 111 ? -5.437 -3.798 -12.621 1.00 97.25 111 TYR A O 1
ATOM 842 N N . GLU A 1 112 ? -6.879 -3.983 -10.898 1.00 96.38 112 GLU A N 1
ATOM 843 C CA . GLU A 1 112 ? -6.258 -2.984 -10.031 1.00 96.38 112 GLU A CA 1
ATOM 844 C C . GLU A 1 112 ? -5.945 -3.609 -8.672 1.00 96.38 112 GLU A C 1
ATOM 846 O O . GLU A 1 112 ? -6.765 -4.330 -8.102 1.00 96.38 112 GLU A O 1
ATOM 851 N N . ALA A 1 113 ? -4.748 -3.335 -8.161 1.00 96.38 113 ALA A N 1
ATOM 852 C CA . ALA A 1 113 ? -4.338 -3.658 -6.803 1.00 96.38 113 ALA A CA 1
ATOM 853 C C . ALA A 1 113 ? -3.804 -2.401 -6.123 1.00 96.38 113 ALA A C 1
ATOM 855 O O . ALA A 1 113 ? -3.109 -1.595 -6.743 1.00 96.38 113 ALA A O 1
ATOM 856 N N . THR A 1 114 ? -4.103 -2.251 -4.836 1.00 96.94 114 THR A N 1
ATOM 857 C CA . THR A 1 114 ? -3.561 -1.143 -4.052 1.00 96.94 114 THR A CA 1
ATOM 858 C C . THR A 1 114 ? -2.151 -1.471 -3.581 1.00 96.94 114 THR A C 1
ATOM 860 O O . THR A 1 114 ? -1.857 -2.601 -3.180 1.00 96.94 114 THR A O 1
ATOM 863 N N . THR A 1 115 ? -1.288 -0.461 -3.570 1.00 97.25 115 THR A N 1
ATOM 864 C CA . THR A 1 115 ? 0.055 -0.540 -2.994 1.00 97.25 115 THR A CA 1
ATOM 865 C C . THR A 1 115 ? -0.008 -0.998 -1.539 1.00 97.25 115 THR A C 1
ATOM 867 O O . THR A 1 115 ? 0.753 -1.878 -1.158 1.00 97.25 115 THR A O 1
ATOM 870 N N . ASP A 1 116 ? -0.976 -0.511 -0.751 1.00 95.62 116 ASP A N 1
ATOM 871 C CA . ASP A 1 116 ? -1.194 -0.958 0.636 1.00 95.62 116 ASP A CA 1
ATOM 872 C C . ASP A 1 116 ? -1.385 -2.479 0.735 1.00 95.62 116 ASP A C 1
ATOM 874 O O . ASP A 1 116 ? -0.723 -3.118 1.550 1.00 95.62 116 ASP A O 1
ATOM 878 N N . SER A 1 117 ? -2.220 -3.076 -0.124 1.00 94.81 117 SER A N 1
ATOM 879 C CA . SER A 1 117 ? -2.452 -4.530 -0.109 1.00 94.81 117 SER A CA 1
ATOM 880 C C . SER A 1 117 ? -1.208 -5.310 -0.529 1.00 94.81 117 SER A C 1
ATOM 882 O O . SER A 1 117 ? -0.896 -6.338 0.069 1.00 94.81 117 SER A O 1
ATOM 884 N N . ILE A 1 118 ? -0.469 -4.803 -1.523 1.00 96.94 118 ILE A N 1
ATOM 885 C CA . ILE A 1 118 ? 0.769 -5.433 -1.991 1.00 96.94 118 ILE A CA 1
ATOM 886 C C . ILE A 1 118 ? 1.836 -5.418 -0.888 1.00 96.94 118 ILE A C 1
ATOM 888 O O . ILE A 1 118 ? 2.413 -6.453 -0.551 1.00 96.94 118 ILE A O 1
ATOM 892 N N . LEU A 1 119 ? 2.076 -4.247 -0.295 1.00 96.50 119 LEU A N 1
ATOM 893 C CA . LEU A 1 119 ? 3.057 -4.071 0.772 1.00 96.50 119 LEU A CA 1
ATOM 894 C C . LEU A 1 119 ? 2.664 -4.830 2.039 1.00 96.50 119 LEU A C 1
ATOM 896 O O . LEU A 1 119 ? 3.533 -5.363 2.724 1.00 96.50 119 LEU A O 1
ATOM 900 N N . TYR A 1 120 ? 1.372 -4.914 2.359 1.00 94.75 120 TYR A N 1
ATOM 901 C CA . TYR A 1 120 ? 0.909 -5.679 3.511 1.00 94.75 120 TYR A CA 1
ATOM 902 C C . TYR A 1 120 ? 1.289 -7.157 3.406 1.00 94.75 120 TYR A C 1
ATOM 904 O O . TYR A 1 120 ? 1.772 -7.731 4.379 1.00 94.75 120 TYR A O 1
ATOM 912 N N . GLU A 1 121 ? 1.120 -7.771 2.239 1.00 94.94 121 GLU A N 1
ATOM 913 C CA . GLU A 1 121 ? 1.461 -9.183 2.057 1.00 94.94 121 GLU A CA 1
ATOM 914 C C . GLU A 1 121 ? 2.982 -9.409 2.082 1.00 94.94 121 GLU A C 1
ATOM 916 O O . GLU A 1 121 ? 3.478 -10.313 2.758 1.00 94.94 121 GLU A O 1
ATOM 921 N N . LEU A 1 122 ? 3.737 -8.552 1.384 1.00 95.19 122 LEU A N 1
ATOM 922 C CA . LEU A 1 122 ? 5.143 -8.808 1.055 1.00 95.19 122 LEU A CA 1
ATOM 923 C C . LEU A 1 122 ? 6.146 -8.178 2.028 1.00 95.19 122 LEU A C 1
ATOM 925 O O . LEU A 1 122 ? 7.270 -8.662 2.146 1.00 95.19 122 LEU A O 1
ATOM 929 N N . ASP A 1 123 ? 5.769 -7.118 2.743 1.00 93.88 123 ASP A N 1
ATOM 930 C CA . ASP A 1 123 ? 6.677 -6.354 3.597 1.00 93.88 123 ASP A CA 1
ATOM 931 C C . ASP A 1 123 ? 6.261 -6.433 5.077 1.00 93.88 123 ASP A C 1
ATOM 933 O O . ASP A 1 123 ? 5.277 -5.850 5.545 1.00 93.88 123 ASP A O 1
ATOM 937 N N . SER A 1 124 ? 7.044 -7.172 5.869 1.00 92.56 124 SER A N 1
ATOM 938 C CA . SER A 1 124 ? 6.839 -7.267 7.317 1.00 92.56 124 SER A CA 1
ATOM 939 C C . SER A 1 124 ? 7.018 -5.936 8.045 1.00 92.56 124 SER A C 1
ATOM 941 O O . SER A 1 124 ? 6.332 -5.693 9.039 1.00 92.56 124 SER A O 1
ATOM 943 N N . ASP A 1 125 ? 7.917 -5.071 7.579 1.00 92.50 125 ASP A N 1
ATOM 944 C CA . ASP A 1 125 ? 8.154 -3.778 8.213 1.00 92.50 125 ASP A CA 1
ATOM 945 C C . ASP A 1 125 ? 7.035 -2.797 7.881 1.00 92.50 125 ASP A C 1
ATOM 947 O O . ASP A 1 125 ? 6.578 -2.085 8.778 1.00 92.50 125 ASP A O 1
ATOM 951 N N . TYR A 1 126 ? 6.508 -2.834 6.653 1.00 93.50 126 TYR A N 1
ATOM 952 C CA . TYR A 1 126 ? 5.268 -2.137 6.310 1.00 93.50 126 TYR A CA 1
ATOM 953 C C . TYR A 1 126 ? 4.130 -2.537 7.248 1.00 93.50 126 TYR A C 1
ATOM 955 O O . TYR A 1 126 ? 3.520 -1.677 7.887 1.00 93.50 126 TYR A O 1
ATOM 963 N N . ARG A 1 127 ? 3.894 -3.845 7.427 1.00 93.88 127 ARG A N 1
ATOM 964 C CA . ARG A 1 127 ? 2.879 -4.350 8.368 1.00 93.88 127 ARG A CA 1
ATOM 965 C C . ARG A 1 127 ? 3.091 -3.834 9.785 1.00 93.88 127 ARG A C 1
ATOM 967 O O . ARG A 1 127 ? 2.133 -3.412 10.435 1.00 93.88 127 ARG A O 1
ATOM 974 N N . ARG A 1 128 ? 4.331 -3.846 10.283 1.00 91.81 128 ARG A N 1
ATOM 975 C CA . ARG A 1 128 ? 4.665 -3.326 11.620 1.00 91.81 128 ARG A CA 1
ATOM 976 C C . ARG A 1 128 ? 4.345 -1.838 11.738 1.00 91.81 128 ARG A C 1
ATOM 978 O O . ARG A 1 128 ? 3.682 -1.458 12.704 1.00 91.81 128 ARG A O 1
ATOM 985 N N . ARG A 1 129 ? 4.760 -1.018 10.764 1.00 92.19 129 ARG A N 1
ATOM 986 C CA . ARG A 1 129 ? 4.476 0.427 10.729 1.00 92.19 129 ARG A CA 1
ATOM 987 C C . ARG A 1 129 ? 2.981 0.700 10.633 1.00 92.19 129 ARG A C 1
ATOM 989 O O . ARG A 1 129 ? 2.459 1.487 11.414 1.00 92.19 129 ARG A O 1
ATOM 996 N N . LEU A 1 130 ? 2.268 0.008 9.746 1.00 88.81 130 LEU A N 1
ATOM 997 C CA . LEU A 1 130 ? 0.819 0.135 9.604 1.00 88.81 130 LEU A CA 1
ATOM 998 C C . LEU A 1 130 ? 0.095 -0.222 10.907 1.00 88.81 130 LEU A C 1
ATOM 1000 O O . LEU A 1 130 ? -0.766 0.528 11.356 1.00 88.81 130 LEU A O 1
ATOM 1004 N N . ASN A 1 131 ? 0.479 -1.319 11.561 1.00 85.62 131 ASN A N 1
ATOM 1005 C CA . ASN A 1 131 ? -0.095 -1.716 12.846 1.00 85.62 131 ASN A CA 1
ATOM 1006 C C . ASN A 1 131 ? 0.290 -0.761 13.987 1.00 85.62 131 ASN A C 1
ATOM 1008 O O . ASN A 1 131 ? -0.479 -0.607 14.931 1.00 85.62 131 ASN A O 1
ATOM 1012 N N . ALA A 1 132 ? 1.466 -0.129 13.947 1.00 86.06 132 ALA A N 1
ATOM 1013 C CA . ALA A 1 132 ? 1.839 0.926 14.890 1.00 86.06 132 ALA A CA 1
ATOM 1014 C C . ALA A 1 132 ? 0.977 2.179 14.690 1.00 86.06 132 ALA A C 1
ATOM 1016 O O . ALA A 1 132 ? 0.337 2.611 15.643 1.00 86.06 132 ALA A O 1
ATOM 1017 N N . ARG A 1 133 ? 0.849 2.662 13.446 1.00 83.56 133 ARG A N 1
ATOM 1018 C CA . ARG A 1 133 ? -0.031 3.784 13.080 1.00 83.56 133 ARG A CA 1
ATOM 1019 C C . ARG A 1 133 ? -1.484 3.516 13.470 1.00 83.56 133 ARG A C 1
ATOM 1021 O O . ARG A 1 133 ? -2.134 4.393 14.022 1.00 83.56 133 ARG A O 1
ATOM 1028 N N . ARG A 1 134 ? -1.985 2.293 13.241 1.00 81.56 134 ARG A N 1
ATOM 1029 C CA . ARG A 1 134 ? -3.320 1.862 13.695 1.00 81.56 134 ARG A CA 1
ATOM 1030 C C . ARG A 1 134 ? -3.431 1.896 15.212 1.00 81.56 134 ARG A C 1
ATOM 1032 O O . ARG A 1 134 ? -4.383 2.456 15.719 1.00 81.56 134 ARG A O 1
ATOM 1039 N N . ARG A 1 135 ? -2.452 1.363 15.950 1.00 77.31 135 ARG A N 1
ATOM 1040 C CA . ARG A 1 135 ? -2.459 1.432 17.421 1.00 77.31 135 ARG A CA 1
ATOM 1041 C C . ARG A 1 135 ? -2.437 2.868 17.932 1.00 77.31 135 ARG A C 1
ATOM 1043 O O . ARG A 1 135 ? -3.108 3.148 18.913 1.00 77.31 135 ARG A O 1
ATOM 1050 N N . GLU A 1 136 ? -1.683 3.758 17.296 1.00 75.06 136 GLU A N 1
ATOM 1051 C CA . GLU A 1 136 ? -1.620 5.177 17.657 1.00 75.06 136 GLU A CA 1
ATOM 1052 C C . GLU A 1 136 ? -2.926 5.911 17.357 1.00 75.06 136 GLU A C 1
ATOM 1054 O O . GLU A 1 136 ? -3.418 6.627 18.224 1.00 75.06 136 GLU A O 1
ATOM 1059 N N . SER A 1 137 ? -3.530 5.689 16.185 1.00 67.62 137 SER A N 1
ATOM 1060 C CA . SER A 1 137 ? -4.838 6.265 15.842 1.00 67.62 137 SER A CA 1
ATOM 1061 C C . SER A 1 137 ? -5.993 5.639 16.628 1.00 67.62 137 SER A C 1
ATOM 1063 O O . SER A 1 137 ? -7.054 6.241 16.776 1.00 67.62 137 SER A O 1
ATOM 1065 N N . GLU A 1 138 ? -5.778 4.447 17.181 1.00 69.19 138 GLU A N 1
ATOM 1066 C CA . GLU A 1 138 ? -6.689 3.742 18.075 1.00 69.19 138 GLU A CA 1
ATOM 1067 C C . GLU A 1 138 ? -6.440 4.026 19.572 1.00 69.19 138 GLU A C 1
ATOM 1069 O O . GLU A 1 138 ? -7.024 3.350 20.432 1.00 69.19 138 GLU A O 1
ATOM 1074 N N . ARG A 1 139 ? -5.603 5.020 19.907 1.00 70.19 139 ARG A N 1
ATOM 1075 C CA . ARG A 1 139 ? -5.489 5.559 21.271 1.00 70.19 139 ARG A CA 1
ATOM 1076 C C . ARG A 1 139 ? -6.589 6.586 21.534 1.00 70.19 139 ARG A C 1
ATOM 1078 O O . ARG A 1 139 ? -6.919 7.400 20.679 1.00 70.19 139 ARG A O 1
ATOM 1085 N N . GLY A 1 140 ? -7.121 6.570 22.754 1.00 78.75 140 GLY A N 1
ATOM 1086 C CA . GLY A 1 140 ? -8.109 7.538 23.230 1.00 78.75 140 GLY A CA 1
ATOM 1087 C C . GLY A 1 140 ? -9.507 6.954 23.427 1.00 78.75 140 GLY A C 1
ATOM 1088 O O . GLY A 1 140 ? -9.803 5.815 23.066 1.00 78.75 140 GLY A O 1
ATOM 1089 N N . PHE A 1 141 ? -10.379 7.770 24.019 1.00 85.75 141 PHE A N 1
ATOM 1090 C CA . PHE A 1 141 ? -11.706 7.360 24.483 1.00 85.75 141 PHE A CA 1
ATOM 1091 C C . PHE A 1 141 ? -12.600 6.780 23.373 1.00 85.75 141 PHE A C 1
ATOM 1093 O O . PHE A 1 141 ? -13.274 5.778 23.584 1.00 85.75 141 PHE A O 1
ATOM 1100 N N . GLY A 1 142 ? -12.592 7.378 22.178 1.00 89.00 142 GLY A N 1
ATOM 1101 C CA . GLY A 1 142 ? -13.422 6.947 21.047 1.00 89.00 142 GLY A CA 1
ATOM 1102 C C . GLY A 1 142 ? -13.127 5.521 20.561 1.00 89.00 142 GLY A C 1
ATOM 1103 O O . GLY A 1 142 ? -14.027 4.674 20.556 1.00 89.00 142 GLY A O 1
ATOM 1104 N N . PRO A 1 143 ? -11.879 5.219 20.170 1.00 87.38 143 PRO A N 1
ATOM 1105 C CA . PRO A 1 143 ? -11.479 3.868 19.792 1.00 87.38 143 PRO A CA 1
ATOM 1106 C C . PRO A 1 143 ? -11.687 2.826 20.902 1.00 87.38 143 PRO A C 1
ATOM 1108 O O . PRO A 1 143 ? -12.166 1.727 20.611 1.00 87.38 143 PRO A O 1
ATOM 1111 N N . ALA A 1 144 ? -11.401 3.183 22.158 1.00 87.38 144 ALA A N 1
ATOM 1112 C CA . ALA A 1 144 ? -11.618 2.320 23.320 1.00 87.38 144 ALA A CA 1
ATOM 1113 C C . ALA A 1 144 ? -13.106 1.971 23.502 1.00 87.38 144 ALA A C 1
ATOM 1115 O O . ALA A 1 144 ? -13.485 0.799 23.578 1.00 87.38 144 ALA A O 1
ATOM 1116 N N . LEU A 1 145 ? -13.981 2.979 23.406 1.00 89.25 145 LEU A N 1
ATOM 1117 C CA . LEU A 1 145 ? -15.433 2.813 23.395 1.00 89.25 145 LEU A CA 1
ATOM 1118 C C . LEU A 1 145 ? -15.899 1.890 22.259 1.00 89.25 145 LEU A C 1
ATOM 1120 O O . LEU A 1 145 ? -16.718 0.996 22.480 1.00 89.25 145 LEU A O 1
ATOM 1124 N N . ARG A 1 146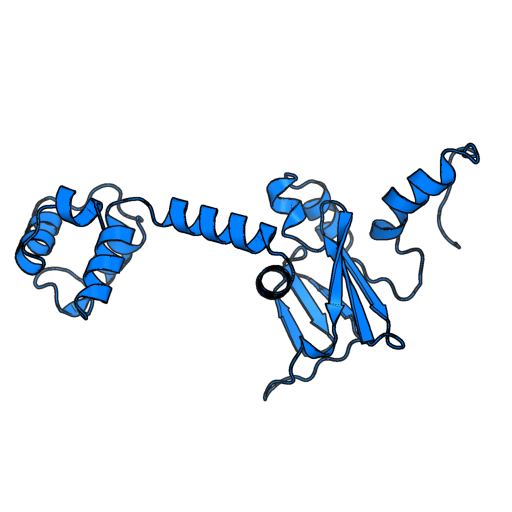 ? -15.360 2.061 21.044 1.00 90.25 146 ARG A N 1
ATOM 1125 C CA . ARG A 1 146 ? -15.691 1.208 19.890 1.00 90.25 146 ARG A CA 1
ATOM 1126 C C . ARG A 1 146 ? -15.305 -0.252 20.136 1.00 90.25 146 ARG A C 1
ATOM 1128 O O . ARG A 1 146 ? -16.082 -1.143 19.780 1.00 90.25 146 ARG A O 1
ATOM 1135 N N . ARG A 1 147 ? -14.117 -0.508 20.701 1.00 87.56 147 ARG A N 1
ATOM 1136 C CA . ARG A 1 147 ? -13.644 -1.861 21.041 1.00 87.56 147 ARG A CA 1
ATOM 1137 C C . ARG A 1 147 ? -14.536 -2.494 22.096 1.00 87.56 147 ARG A C 1
ATOM 1139 O O . ARG A 1 147 ? -15.083 -3.564 21.837 1.00 87.56 147 ARG A O 1
ATOM 1146 N N . LEU A 1 148 ? -14.762 -1.801 23.210 1.00 90.31 148 LEU A N 1
ATOM 1147 C CA . LEU A 1 148 ? -15.611 -2.275 24.301 1.00 90.31 148 LEU A CA 1
ATOM 1148 C C . LEU A 1 148 ? -17.034 -2.583 23.814 1.00 90.31 148 LEU A C 1
ATOM 1150 O O . LEU A 1 148 ? -17.587 -3.641 24.117 1.00 90.31 148 LEU A O 1
ATOM 1154 N N . ARG A 1 149 ? -17.612 -1.702 22.988 1.00 93.31 149 ARG A N 1
ATOM 1155 C CA . ARG A 1 149 ? -18.936 -1.912 22.397 1.00 93.31 149 ARG A CA 1
ATOM 1156 C C . ARG A 1 149 ? -18.980 -3.186 21.548 1.00 93.31 149 ARG A C 1
ATOM 1158 O O . ARG A 1 149 ? -19.882 -4.002 21.723 1.00 93.31 149 ARG A O 1
ATOM 1165 N N . LYS A 1 150 ? -18.006 -3.374 20.649 1.00 91.06 150 LYS A N 1
ATOM 1166 C CA . LYS A 1 150 ? -17.911 -4.583 19.814 1.00 91.06 150 LYS A CA 1
ATOM 1167 C C . LYS A 1 150 ? -17.672 -5.846 20.642 1.00 91.06 150 LYS A C 1
ATOM 1169 O O . LYS A 1 150 ? -18.295 -6.861 20.358 1.00 91.06 150 LYS A O 1
ATOM 1174 N N . GLN A 1 151 ? -16.819 -5.781 21.665 1.00 89.06 151 GLN A N 1
ATOM 1175 C CA . GLN A 1 151 ? -16.536 -6.897 22.572 1.00 89.06 151 GLN A CA 1
ATOM 1176 C C . GLN A 1 151 ? -17.795 -7.352 23.320 1.00 89.06 151 GLN A C 1
ATOM 1178 O O . GLN A 1 151 ? -17.983 -8.544 23.538 1.00 89.06 151 GLN A O 1
ATOM 1183 N N . ARG A 1 152 ? -18.684 -6.415 23.665 1.00 91.12 152 ARG A N 1
ATOM 1184 C CA . ARG A 1 152 ? -19.980 -6.703 24.296 1.00 91.12 152 ARG A CA 1
ATOM 1185 C C . ARG A 1 152 ? -21.110 -7.001 23.305 1.00 91.12 152 ARG A C 1
ATOM 1187 O O . ARG A 1 152 ? -22.254 -7.128 23.725 1.00 91.12 152 ARG A O 1
ATOM 1194 N N . GLY A 1 153 ? -20.815 -7.087 22.005 1.00 91.50 153 GLY A N 1
ATOM 1195 C CA . GLY A 1 153 ? -21.816 -7.361 20.969 1.00 91.50 153 GLY A CA 1
ATOM 1196 C C . GLY A 1 153 ? -22.880 -6.270 20.814 1.00 91.50 153 GLY A C 1
ATOM 1197 O O . GLY A 1 153 ? -23.945 -6.535 20.268 1.00 91.50 153 GLY A O 1
ATOM 1198 N N . LEU A 1 154 ? -22.612 -5.052 21.291 1.00 92.25 154 LEU A N 1
ATOM 1199 C CA . LEU A 1 154 ? -23.565 -3.947 21.265 1.00 92.25 154 LEU A CA 1
ATOM 1200 C C . LEU A 1 154 ? -23.530 -3.229 19.906 1.00 92.25 154 LEU A C 1
ATOM 1202 O O . LEU A 1 154 ? -22.473 -2.925 19.341 1.00 92.25 154 LEU A O 1
ATOM 1206 N N . SER A 1 155 ? -24.697 -2.909 19.376 1.00 91.62 155 SER A N 1
ATOM 1207 C CA . SER A 1 155 ? -24.883 -2.018 18.236 1.00 91.62 155 SER A CA 1
ATOM 1208 C C . SER A 1 155 ? -24.826 -0.547 18.672 1.00 91.62 155 SER A C 1
ATOM 1210 O O . SER A 1 155 ? -24.772 -0.222 19.859 1.00 91.62 155 SER A O 1
ATOM 1212 N N . ARG A 1 156 ? -24.793 0.380 17.708 1.00 91.25 156 ARG A N 1
ATOM 1213 C CA . ARG A 1 156 ? -24.796 1.818 18.022 1.00 91.25 156 ARG A CA 1
ATOM 1214 C C . ARG A 1 156 ? -26.159 2.317 18.504 1.00 91.25 156 ARG A C 1
ATOM 1216 O O . ARG A 1 156 ? -26.197 3.303 19.232 1.00 91.25 156 ARG A O 1
ATOM 1223 N N . SER A 1 157 ? -27.242 1.643 18.123 1.00 89.81 157 SER A N 1
ATOM 1224 C CA . SER A 1 157 ? -28.609 1.963 18.542 1.00 89.81 157 SER A CA 1
ATOM 1225 C C . SER A 1 157 ? -28.926 1.496 19.964 1.00 89.81 157 SER A C 1
ATOM 1227 O O . SER A 1 157 ? -29.901 1.956 20.550 1.00 89.81 157 SER A O 1
ATOM 1229 N N . ASP A 1 158 ? -28.080 0.654 20.566 1.00 89.44 158 ASP A N 1
ATOM 1230 C CA . ASP A 1 158 ? -28.281 0.148 21.932 1.00 89.44 158 ASP A CA 1
ATOM 1231 C C . ASP A 1 158 ? -28.029 1.189 23.037 1.00 89.44 158 ASP A C 1
ATOM 1233 O O . ASP A 1 158 ? -28.198 0.874 24.221 1.00 89.44 158 ASP A O 1
ATOM 1237 N N . PHE A 1 159 ? -27.625 2.410 22.672 1.00 87.94 159 PHE A N 1
ATOM 1238 C CA . PHE A 1 159 ? -27.314 3.512 23.582 1.00 87.94 159 PHE A CA 1
ATOM 1239 C C . PHE A 1 159 ? -28.484 4.508 23.646 1.00 87.94 159 PHE A C 1
ATOM 1241 O O . PHE A 1 159 ? -28.552 5.435 22.832 1.00 87.94 159 PHE A O 1
ATOM 1248 N N . PRO A 1 160 ? -29.425 4.341 24.596 1.00 81.19 160 PRO A N 1
ATOM 1249 C CA . PRO A 1 160 ? -30.590 5.209 24.702 1.00 81.19 160 PRO A CA 1
ATOM 1250 C C . PRO A 1 160 ? -30.172 6.660 24.962 1.00 81.19 160 PRO A C 1
ATOM 1252 O O . PRO A 1 160 ? -29.279 6.937 25.758 1.00 81.19 160 PRO A O 1
ATOM 1255 N N . GLY A 1 161 ? -30.823 7.596 24.270 1.00 82.25 161 GLY A N 1
ATOM 1256 C CA . GLY A 1 161 ? -30.510 9.025 24.370 1.00 82.25 161 GLY A CA 1
ATOM 1257 C C . GLY A 1 161 ? -29.322 9.486 23.518 1.00 82.25 161 GLY A C 1
ATOM 1258 O O . GLY A 1 161 ? -29.061 10.688 23.468 1.00 82.25 161 GLY A O 1
ATOM 1259 N N . LEU A 1 162 ? -28.642 8.582 22.798 1.00 85.94 162 LEU A N 1
ATOM 1260 C CA . LEU A 1 162 ? -27.579 8.922 21.853 1.00 85.94 162 LEU A CA 1
ATOM 1261 C C . LEU A 1 162 ? -27.973 8.576 20.419 1.00 85.94 162 LEU A C 1
ATOM 1263 O O . LEU A 1 162 ? -28.401 7.472 20.106 1.00 85.94 162 LEU A O 1
ATOM 1267 N N . ASN A 1 163 ? -27.779 9.536 19.516 1.00 88.75 163 ASN A N 1
ATOM 1268 C CA . ASN A 1 163 ? -27.897 9.281 18.086 1.00 88.75 163 ASN A CA 1
ATOM 1269 C C . ASN A 1 163 ? -26.707 8.421 17.626 1.00 88.75 163 ASN A C 1
ATOM 1271 O O . ASN A 1 163 ? -25.557 8.747 17.930 1.00 88.75 163 ASN A O 1
ATOM 1275 N N . GLU A 1 164 ? -26.965 7.378 16.834 1.00 91.94 164 GLU A N 1
ATOM 1276 C CA . GLU A 1 164 ? -25.933 6.522 16.235 1.00 91.94 164 GLU A CA 1
ATOM 1277 C C . GLU A 1 164 ? -24.835 7.316 15.522 1.00 91.94 164 GLU A C 1
ATOM 1279 O O . GLU A 1 164 ? -23.658 6.961 15.596 1.00 91.94 164 GLU A O 1
ATOM 1284 N N . LYS A 1 165 ? -25.205 8.415 14.851 1.00 89.88 165 LYS A N 1
ATOM 1285 C CA . LYS A 1 165 ? -24.261 9.305 14.173 1.00 89.88 165 LYS A CA 1
ATOM 1286 C C . LYS A 1 165 ? -23.352 10.002 15.179 1.00 89.88 165 LYS A C 1
ATOM 1288 O O . LYS A 1 165 ? -22.154 10.087 14.943 1.00 89.88 165 LYS A O 1
ATOM 1293 N N . THR A 1 166 ? -23.889 10.462 16.306 1.00 88.62 166 THR A N 1
ATOM 1294 C CA . THR A 1 166 ? -23.093 11.061 17.387 1.00 88.62 166 THR A CA 1
ATOM 1295 C C . THR A 1 166 ? -22.136 10.034 17.971 1.00 88.62 166 THR A C 1
ATOM 1297 O O . THR A 1 166 ? -20.943 10.309 18.064 1.00 88.62 166 THR A O 1
ATOM 1300 N N . LEU A 1 167 ? -22.619 8.825 18.267 1.00 89.75 167 LEU A N 1
ATOM 1301 C CA . LEU A 1 167 ? -21.775 7.745 18.767 1.00 89.75 167 LEU A CA 1
ATOM 1302 C C . LEU A 1 167 ? -20.668 7.384 17.764 1.00 89.75 167 LEU A C 1
ATOM 1304 O O . LEU A 1 167 ? -19.512 7.260 18.147 1.00 89.75 167 LEU A O 1
ATOM 1308 N N . ALA A 1 168 ? -20.981 7.313 16.468 1.00 89.69 168 ALA A N 1
ATOM 1309 C CA . ALA A 1 168 ? -19.994 7.080 15.416 1.00 89.69 168 ALA A CA 1
ATOM 1310 C C . ALA A 1 168 ? -18.935 8.193 15.321 1.00 89.69 168 ALA A C 1
ATOM 1312 O O . ALA A 1 168 ? -17.777 7.902 15.034 1.00 89.69 168 ALA A O 1
ATOM 1313 N N . ARG A 1 169 ? -19.302 9.460 15.558 1.00 88.50 169 ARG A N 1
ATOM 1314 C CA . ARG A 1 169 ? -18.345 10.581 15.612 1.00 88.50 169 ARG A CA 1
ATOM 1315 C C . ARG A 1 169 ? -17.427 10.478 16.834 1.00 88.50 169 ARG A C 1
ATOM 1317 O O . ARG A 1 169 ? -16.222 10.654 16.685 1.00 88.50 169 ARG A O 1
ATOM 1324 N N . ILE A 1 170 ? -17.972 10.119 18.002 1.00 88.69 170 ILE A N 1
ATOM 1325 C CA . ILE A 1 170 ? -17.189 9.878 19.229 1.00 88.69 170 ILE A CA 1
ATOM 1326 C C . ILE A 1 170 ? -16.217 8.717 19.016 1.00 88.69 170 ILE A C 1
ATOM 1328 O O . ILE A 1 170 ? -15.030 8.869 19.267 1.00 88.69 170 ILE A O 1
ATOM 1332 N N . GLU A 1 171 ? -16.691 7.586 18.485 1.00 89.06 171 GLU A N 1
ATOM 1333 C CA . GLU A 1 171 ? -15.858 6.411 18.192 1.00 89.06 171 GLU A CA 1
ATOM 1334 C C . GLU A 1 171 ? -14.706 6.704 17.223 1.00 89.06 171 GLU A C 1
ATOM 1336 O O . GLU A 1 171 ? -13.674 6.038 17.279 1.00 89.06 171 GLU A O 1
ATOM 1341 N N . ARG A 1 172 ? -14.888 7.676 16.323 1.00 85.62 172 ARG A N 1
ATOM 1342 C CA . ARG A 1 172 ? -13.867 8.129 15.368 1.00 85.62 172 ARG A CA 1
ATOM 1343 C C . ARG A 1 172 ? -12.917 9.183 15.941 1.00 85.62 172 ARG A C 1
ATOM 1345 O O . ARG A 1 172 ? -12.009 9.596 15.234 1.00 85.62 172 ARG A O 1
ATOM 1352 N N . GLY A 1 173 ? -13.121 9.629 17.181 1.00 81.81 173 GLY A N 1
ATOM 1353 C CA . GLY A 1 173 ? -12.317 10.695 17.782 1.00 81.81 173 GLY A CA 1
ATOM 1354 C C . GLY A 1 173 ? -12.576 12.082 17.182 1.00 81.81 173 GLY A C 1
ATOM 1355 O O . GLY A 1 173 ? -11.807 12.999 17.422 1.00 81.81 173 GLY A O 1
ATOM 1356 N N . GLU A 1 174 ? -13.669 12.271 16.432 1.00 81.56 174 GLU A N 1
ATOM 1357 C CA . GLU A 1 174 ? -14.033 13.563 15.818 1.00 81.56 174 GLU A CA 1
ATOM 1358 C C . GLU A 1 174 ? -14.607 14.569 16.836 1.00 81.56 174 GLU A C 1
ATOM 1360 O O . GLU A 1 174 ? -15.008 15.675 16.472 1.00 81.56 174 GLU A O 1
ATOM 1365 N N . ILE A 1 175 ? -14.731 14.158 18.101 1.00 79.38 175 ILE A N 1
ATOM 1366 C CA . ILE A 1 175 ? -15.241 14.954 19.216 1.00 79.38 175 ILE A CA 1
ATOM 1367 C C . ILE A 1 175 ? -14.232 14.813 20.360 1.00 79.38 175 ILE A C 1
ATOM 1369 O O . ILE A 1 175 ? -14.173 13.763 20.997 1.00 79.38 175 ILE A O 1
ATOM 1373 N N . GLU A 1 176 ? -13.456 15.868 20.623 1.00 64.62 176 GLU A N 1
ATOM 1374 C CA . GLU A 1 176 ? -12.417 15.881 21.670 1.00 64.62 176 GLU A CA 1
ATOM 1375 C C . GLU A 1 176 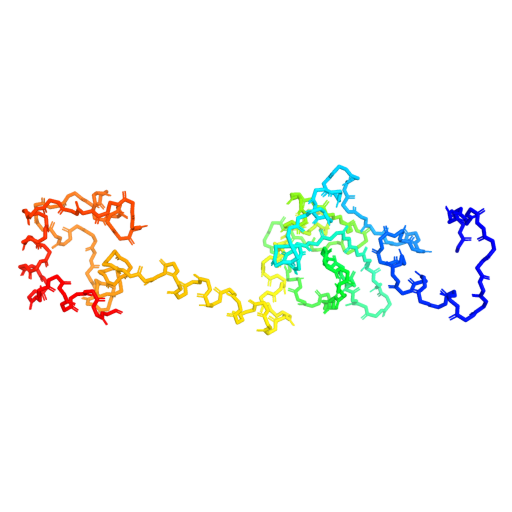? -12.997 15.750 23.090 1.00 64.62 176 GLU A C 1
ATOM 1377 O O . GLU A 1 176 ? -12.363 15.190 23.985 1.00 64.62 176 GLU A O 1
ATOM 1382 N N . GLY A 1 177 ? -14.236 16.206 23.298 1.00 69.12 177 GLY A N 1
ATOM 1383 C CA . GLY A 1 177 ? -14.931 16.123 24.580 1.00 69.12 177 GLY A CA 1
ATOM 1384 C C . GLY A 1 177 ? -16.440 15.978 24.398 1.00 69.12 177 GLY A C 1
ATOM 1385 O O . GLY A 1 177 ? -17.114 16.979 24.156 1.00 69.12 177 GLY A O 1
ATOM 1386 N N . PRO A 1 178 ? -17.001 14.759 24.502 1.00 79.06 178 PRO A N 1
ATOM 1387 C CA . PRO A 1 178 ? -18.447 14.579 24.537 1.00 79.06 178 PRO A CA 1
ATOM 1388 C C . PRO A 1 178 ? -19.050 15.358 25.713 1.00 79.06 178 PRO A C 1
ATOM 1390 O O . PRO A 1 178 ? -18.442 15.449 26.780 1.00 79.06 178 PRO A O 1
ATOM 1393 N N . HIS A 1 179 ? -20.255 15.904 25.539 1.00 82.25 179 HIS A N 1
ATOM 1394 C CA . HIS A 1 179 ? -20.962 16.578 26.631 1.00 82.25 179 HIS A CA 1
ATOM 1395 C C . HIS A 1 179 ? -21.164 15.632 27.826 1.00 82.25 179 HIS A C 1
ATOM 1397 O O . HIS A 1 179 ? -21.363 14.435 27.631 1.00 82.25 179 HIS A O 1
ATOM 1403 N N . ALA A 1 180 ? -21.200 16.172 29.051 1.00 83.06 180 ALA A N 1
ATOM 1404 C CA . ALA A 1 180 ? -21.351 15.387 30.285 1.00 83.06 180 ALA A CA 1
ATOM 1405 C C . ALA A 1 180 ? -22.519 14.384 30.221 1.00 83.06 180 ALA A C 1
ATOM 1407 O O . ALA A 1 180 ? -22.321 13.199 30.453 1.00 83.06 180 ALA A O 1
ATOM 1408 N N . ARG A 1 181 ? -23.691 14.818 29.736 1.00 85.69 181 ARG A N 1
ATOM 1409 C CA . ARG A 1 181 ? -24.861 13.942 29.522 1.00 85.69 181 ARG A CA 1
ATOM 1410 C C . ARG A 1 181 ? -24.599 12.766 28.578 1.00 85.69 181 ARG A C 1
ATOM 1412 O O . ARG A 1 181 ? -25.203 11.710 28.710 1.00 85.69 181 ARG A O 1
ATOM 1419 N N . THR A 1 182 ? -23.741 12.958 27.576 1.00 86.56 182 THR A N 1
ATOM 1420 C CA . THR A 1 182 ? -23.348 11.882 26.660 1.00 86.56 182 THR A CA 1
ATOM 1421 C C . THR A 1 182 ? -22.440 10.880 27.352 1.00 86.56 182 THR A C 1
ATOM 1423 O O . THR A 1 182 ? -22.609 9.685 27.144 1.00 86.56 182 THR A O 1
ATOM 1426 N N . ILE A 1 183 ? -21.515 11.351 28.190 1.00 86.88 183 ILE A N 1
ATOM 1427 C CA . ILE A 1 183 ? -20.651 10.476 28.986 1.00 86.88 183 ILE A CA 1
ATOM 1428 C C . ILE A 1 183 ? -21.496 9.672 29.977 1.00 86.88 183 ILE A C 1
ATOM 1430 O O . ILE A 1 183 ? -21.399 8.453 29.968 1.00 86.88 183 ILE A O 1
ATOM 1434 N N . GLU A 1 184 ? -22.410 10.310 30.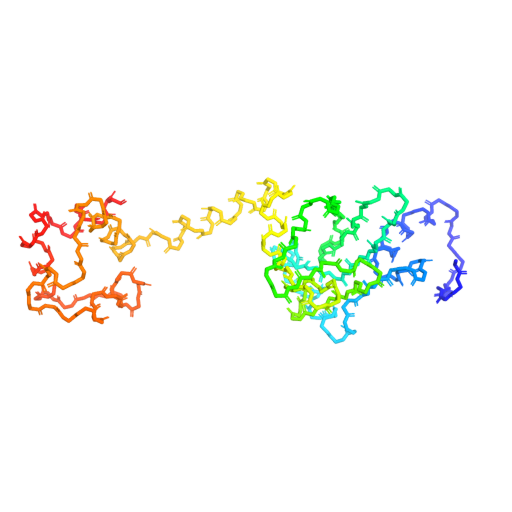707 1.00 88.12 184 GLU A N 1
ATOM 1435 C CA . GLU A 1 184 ? -23.324 9.634 31.641 1.00 88.12 184 GLU A CA 1
ATOM 1436 C C . GLU A 1 184 ? -24.130 8.514 30.962 1.00 88.12 184 GLU A C 1
ATOM 1438 O O . GLU A 1 184 ? -24.223 7.407 31.486 1.00 88.12 184 GLU A O 1
ATOM 1443 N N . ALA A 1 185 ? -24.667 8.757 29.760 1.00 87.31 185 ALA A N 1
ATOM 1444 C CA . ALA A 1 185 ? -25.406 7.739 29.009 1.00 87.31 185 ALA A CA 1
ATOM 1445 C C . ALA A 1 185 ? -24.521 6.549 28.586 1.00 87.31 185 ALA A C 1
ATOM 1447 O O . ALA A 1 185 ? -24.970 5.398 28.590 1.00 87.31 185 ALA A O 1
ATOM 1448 N N . LEU A 1 186 ? -23.259 6.812 28.225 1.00 88.81 186 LEU A N 1
ATOM 1449 C CA . LEU A 1 186 ? -22.281 5.771 27.902 1.00 88.81 186 LEU A CA 1
ATOM 1450 C C . LEU A 1 186 ? -21.916 4.958 29.147 1.00 88.81 186 LEU A C 1
ATOM 1452 O O . LEU A 1 186 ? -21.962 3.729 29.098 1.00 88.81 186 LEU A O 1
ATOM 1456 N N . GLU A 1 187 ? -21.605 5.633 30.253 1.00 90.69 187 GLU A N 1
ATOM 1457 C CA . GLU A 1 187 ? -21.234 5.008 31.522 1.00 90.69 187 GLU A CA 1
ATOM 1458 C C . GLU A 1 187 ? -22.380 4.169 32.086 1.00 90.69 187 GLU A C 1
ATOM 1460 O O . GLU A 1 187 ? -22.169 3.028 32.489 1.00 90.69 187 GLU A O 1
ATOM 1465 N N . GLN A 1 188 ? -23.616 4.672 32.027 1.00 89.31 188 GLN A N 1
ATOM 1466 C CA . GLN A 1 188 ? -24.800 3.948 32.484 1.00 89.31 188 GLN A CA 1
ATOM 1467 C C . GLN A 1 188 ? -25.036 2.671 31.671 1.00 89.31 188 GLN A C 1
ATOM 1469 O O . GLN A 1 188 ? -25.345 1.621 32.236 1.00 89.31 188 GLN A O 1
ATOM 1474 N N . LYS A 1 189 ? -24.891 2.733 30.340 1.00 90.31 189 LYS A N 1
ATOM 1475 C CA . LYS A 1 189 ? -25.110 1.565 29.476 1.00 90.31 189 LYS A CA 1
ATOM 1476 C C . LYS A 1 189 ? -23.988 0.534 29.604 1.00 90.31 189 LYS A C 1
ATOM 1478 O O . LYS A 1 189 ? -24.243 -0.666 29.503 1.00 90.31 189 LYS A O 1
ATOM 1483 N N . LEU A 1 190 ? -22.753 0.993 29.783 1.00 88.94 190 LEU A N 1
ATOM 1484 C CA . LEU A 1 190 ? -21.574 0.135 29.868 1.00 88.94 190 LEU A CA 1
ATOM 1485 C C . LEU A 1 190 ? -21.273 -0.307 31.306 1.00 88.94 190 LEU A C 1
ATOM 1487 O O . LEU A 1 190 ? -20.535 -1.273 31.490 1.00 88.94 190 LEU A O 1
ATOM 1491 N N . GLY A 1 191 ? -21.870 0.326 32.315 1.00 89.38 191 GLY A N 1
ATOM 1492 C CA . GLY A 1 191 ? -21.614 0.048 33.728 1.00 89.38 191 GLY A CA 1
ATOM 1493 C C . GLY A 1 191 ? -20.160 0.303 34.129 1.00 89.38 191 GLY A C 1
ATOM 1494 O O . GLY A 1 191 ? -19.631 -0.431 34.955 1.00 89.38 191 GLY A O 1
ATOM 1495 N N . MET A 1 192 ? -19.497 1.259 33.476 1.00 90.62 192 MET A N 1
ATOM 1496 C CA . MET A 1 192 ? -18.079 1.588 33.660 1.00 90.62 192 MET A CA 1
ATOM 1497 C C . MET A 1 192 ? -17.899 3.092 33.516 1.00 90.62 192 MET A C 1
ATOM 1499 O O . MET A 1 192 ? -18.593 3.710 32.714 1.00 90.62 192 MET A O 1
ATOM 1503 N N . THR A 1 193 ? -16.963 3.666 34.257 1.00 90.56 193 THR A N 1
ATOM 1504 C CA . THR A 1 193 ? -16.600 5.084 34.166 1.00 90.56 193 THR A CA 1
ATOM 1505 C C . THR A 1 193 ? -15.864 5.399 32.863 1.00 90.56 193 THR A C 1
ATOM 1507 O O . THR A 1 193 ? -15.320 4.515 32.195 1.00 90.56 193 THR A O 1
ATOM 1510 N N . ARG A 1 194 ? -15.796 6.680 32.496 1.00 86.75 194 ARG A N 1
ATOM 1511 C CA . ARG A 1 194 ? -15.056 7.172 31.330 1.00 86.75 194 ARG A CA 1
ATOM 1512 C C . ARG A 1 194 ? -13.606 6.688 31.311 1.00 86.75 194 ARG A C 1
ATOM 1514 O O . ARG A 1 194 ? -13.121 6.291 30.252 1.00 86.75 194 ARG A O 1
ATOM 1521 N N . ASP A 1 195 ? -12.937 6.734 32.458 1.00 85.69 195 ASP A N 1
ATOM 1522 C CA . ASP A 1 195 ? -11.525 6.370 32.583 1.00 85.69 195 ASP A CA 1
ATOM 1523 C C . ASP A 1 195 ? -11.331 4.859 32.429 1.00 85.69 195 ASP A C 1
ATOM 1525 O O . ASP A 1 195 ? -10.421 4.415 31.730 1.00 85.69 195 ASP A O 1
ATOM 1529 N N . GLU A 1 196 ? -12.246 4.061 32.985 1.00 85.25 196 GLU A N 1
ATOM 1530 C CA . GLU A 1 196 ? -12.257 2.616 32.772 1.00 85.25 196 GLU A CA 1
ATOM 1531 C C . GLU A 1 196 ? -12.528 2.273 31.304 1.00 85.25 196 GLU A C 1
ATOM 1533 O O . GLU A 1 196 ? -11.824 1.440 30.742 1.00 85.25 196 GLU A O 1
ATOM 1538 N N . ILE A 1 197 ? -13.476 2.947 30.640 1.00 85.38 197 ILE A N 1
ATOM 1539 C CA . ILE A 1 197 ? -13.734 2.771 29.201 1.00 85.38 197 ILE A CA 1
ATOM 1540 C C . ILE A 1 197 ? -12.489 3.126 28.383 1.00 85.38 197 ILE A C 1
ATOM 1542 O O . ILE A 1 197 ? -12.158 2.394 27.457 1.00 85.38 197 ILE A O 1
ATOM 1546 N N . ALA A 1 198 ? -11.785 4.210 28.724 1.00 84.06 198 ALA A N 1
ATOM 1547 C CA . ALA A 1 198 ? -10.580 4.658 28.024 1.00 84.06 198 ALA A CA 1
ATOM 1548 C C . ALA A 1 198 ? -9.378 3.703 28.168 1.00 84.06 198 AL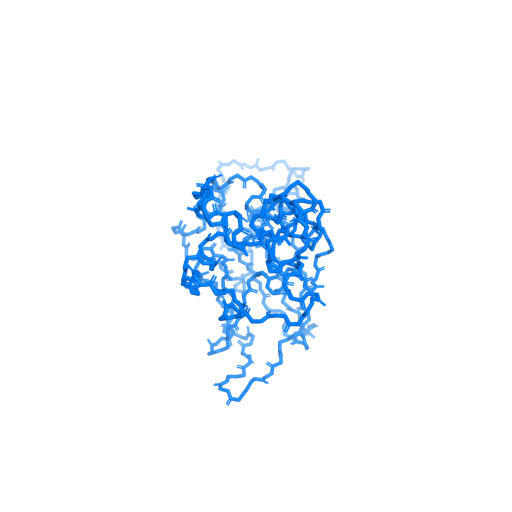A A C 1
ATOM 1550 O O . ALA A 1 198 ? -8.393 3.873 27.448 1.00 84.06 198 ALA A O 1
ATOM 1551 N N . SER A 1 199 ? -9.456 2.720 29.074 1.00 80.50 199 SER A N 1
ATOM 1552 C CA . SER A 1 199 ? -8.405 1.722 29.310 1.00 80.50 199 SER A CA 1
ATOM 1553 C C . SER A 1 199 ? -8.497 0.467 28.422 1.00 80.50 199 SER A C 1
ATOM 1555 O O . SER A 1 199 ? -7.548 -0.320 28.398 1.00 80.50 199 SER A O 1
ATOM 1557 N N . PHE A 1 200 ? -9.602 0.287 27.683 1.00 74.00 200 PHE A N 1
ATOM 1558 C CA . PHE A 1 200 ? -9.798 -0.789 26.690 1.00 74.00 200 PHE A CA 1
ATOM 1559 C C . PHE A 1 200 ? -9.187 -0.440 25.335 1.00 74.00 200 PHE A C 1
ATOM 1561 O O . PHE A 1 200 ? -8.943 -1.361 24.524 1.00 74.00 200 PHE A O 1
#

Radius of gyration: 24.01 Å; chains: 1; bounding box: 66×32×59 Å

pLDDT: mean 87.45, std 10.13, range [40.66, 97.81]

Sequence (200 aa):
MGGLLLLEATKPSVDPVLHGLFDPVVGATSAFKHLPYKDLLDVLRSPADTAQDLLVGGSADLDSELLVLVCGNLRTIMAPFSMFEATKHARPCFRKLAFDDHGQTVRLGSYEATTDSILYELDSDYRRRLNARRRESERGFGPALRRLRKQRGLSRSDFPGLNEKTLARIERGEIEGPHARTIEALEQKLGMTRDEIASF

Secondary structure (DSSP, 8-state):
--S---SSPPPTTTHHHHHHHHHHHHTSSTT-EEPPHHHHHHHHHS-HHHHTTSEEEEEEETTTTEEEEEETTS-EEEEEGGGS---SS----GGGEEEEGGGTEEEETTEEEEHHHHHHHH-HHHHHHHHHHHHHHT-SHHHHHHHHHHHTT--STTSTT--HHHHHHHHTT--SS--HHHHHHHHHHHTS-HHHHTT-